Protein AF-A0AAE1K169-F1 (afdb_monomer)

InterPro domains:
  IPR034566 Type 2 DNA topoisomerase 6 subunit B-like, plants [PTHR36722] (4-332)

Radius of gyration: 21.88 Å; Cα contacts (8 Å, |Δi|>4): 639; chains: 1; bounding box: 57×47×69 Å

Sequence (341 aa):
MEFSSVNTLCFHLISSAFQRCRLSEQICRLSVILNSSSSSRHPSVQISISDTGIGSCLKEFQDLKFSWGGITENWDGMLRVNTTSISDTEVYNYQISLKENRSSRRINRLPSHQKNGAKFSGTEVLLSFVESLDILLAGVHSFLQKMLILRIPNIAIQLVAEDCDVPGSRYEKVFLANKSMQSPILALNLEHLKSGFEQYILTHGNSLNSECSSCFPSWEHLKVGSGRACCTENELVMEAVIVISDISKDDNTCLRESGDKTEVLYFKDFSPSTIPQSSMKAMKSVHWRKYGLNLVGIAQQDGCALLEWENLPKDTHIYIVLHSYHQQYPVSSEKLFDALL

Nearest PDB structures (foldseek):
  1mu5-assembly1_A  TM=5.187E-01  e=2.749E-14  Saccharolobus shibatae
  1z5a-assembly1_B  TM=5.405E-01  e=1.317E-13  Saccharolobus shibatae
  2zbk-assembly1_B  TM=5.146E-01  e=1.399E-13  Saccharolobus shibatae
  2q2e-assembly1_B  TM=5.135E-01  e=9.505E-12  Methanosarcina mazei
  4pa0-assembly1_A  TM=1.623E-01  e=2.798E-01  Homo sapiens

Foldseek 3Di:
DEAADVLVVVLVLLLVLVVQQLVQVAQKEWEWEWEWEPPDPFIKIKIKTKMQGQWDDCVVVLPYAYDPPPVPAWFQQKKWKWWDGQPDQWTWIWIAHNVDPDSVPGIDTDDIGGPVPDGTTMMMMMGMTGDDLVVSLVSVVLQVLLLCLQLRASYKYKYWYDYPVDPPRIDIDIDDGNHDDPDDDQVCRLVSNQVSVLQCVQQLNVPHPHGDCQFPVDPVQKDKDKDWDADPVQQKIKIKMKIKGQGDDPRPPPDHPQQQKEKEWEAEASGTAQDDPVVVVVVVPDPCVVVVWAWDDWDGDPSIIITDTDPDPNRMYMYMYMYMYRSDDPPCPPPPPDDDD

Organism: NCBI:txid499986

Solvent-accessible surface area (backbone atoms only — not comparable to full-atom values): 19032 Å² total; per-residue (Å²): 92,81,34,80,47,69,67,63,46,51,54,49,53,51,37,51,41,50,50,30,22,62,72,44,80,45,82,12,47,39,38,40,38,38,41,33,46,66,93,46,101,62,44,34,29,35,41,39,42,33,24,48,13,51,30,68,59,70,74,78,58,61,55,56,39,53,54,68,81,84,68,73,82,41,53,86,42,54,38,38,38,41,29,19,30,62,86,48,65,41,37,42,30,36,41,36,37,42,74,48,87,49,66,87,76,17,61,45,79,48,86,60,45,76,43,86,86,60,83,57,33,14,33,36,41,37,40,58,32,54,51,58,62,68,62,52,50,54,51,52,50,55,51,52,56,56,49,52,27,48,44,61,54,34,43,24,40,38,42,37,36,35,42,78,81,42,91,85,53,65,44,77,50,77,45,75,42,43,79,71,74,98,67,71,76,83,82,35,52,64,54,26,31,44,59,19,43,52,50,29,57,43,11,63,73,60,74,38,97,52,69,41,59,84,73,48,76,53,77,84,45,59,49,76,49,74,49,77,50,71,43,84,92,73,41,38,33,40,34,40,35,39,40,36,36,65,37,74,74,92,73,66,82,76,77,67,95,64,69,91,40,26,53,34,48,29,27,46,70,85,28,78,37,63,67,51,68,67,59,54,52,51,62,70,66,52,68,41,63,84,75,78,37,44,79,74,47,76,49,78,55,97,55,33,38,36,39,35,57,55,86,63,54,94,40,57,45,56,42,36,40,37,39,36,34,52,76,68,67,85,71,77,78,72,80,79,85,76,90,89,132

pLDDT: mean 83.79, std 14.92, range [32.09, 98.5]

Structure (mmCIF, N/CA/C/O backbone):
data_AF-A0AAE1K169-F1
#
_entry.id   AF-A0AAE1K169-F1
#
loop_
_atom_site.group_PDB
_atom_site.id
_atom_site.type_symbol
_atom_site.label_atom_id
_atom_site.label_alt_id
_atom_site.label_comp_id
_atom_site.label_asym_id
_atom_site.label_entity_id
_atom_site.label_seq_id
_atom_site.pdbx_PDB_ins_code
_atom_site.Cartn_x
_atom_site.Cartn_y
_atom_site.Cartn_z
_atom_site.occupancy
_atom_site.B_iso_or_equiv
_atom_site.auth_seq_id
_atom_site.auth_comp_id
_atom_site.auth_asym_id
_atom_site.auth_atom_id
_atom_site.pdbx_PDB_model_num
ATOM 1 N N . MET A 1 1 ? -1.938 13.777 -10.162 1.00 71.88 1 MET A N 1
ATOM 2 C CA . MET A 1 1 ? -1.746 13.793 -8.689 1.00 71.88 1 MET A CA 1
ATOM 3 C C . MET A 1 1 ? -0.548 14.682 -8.379 1.00 71.88 1 MET A C 1
ATOM 5 O O . MET A 1 1 ? 0.399 14.628 -9.151 1.00 71.88 1 MET A O 1
ATOM 9 N N . GLU A 1 2 ? -0.591 15.524 -7.344 1.00 80.00 2 GLU A N 1
ATOM 10 C CA . GLU A 1 2 ? 0.527 16.411 -6.975 1.00 80.00 2 GLU A CA 1
ATOM 11 C C . GLU A 1 2 ? 1.166 15.960 -5.655 1.00 80.00 2 GLU A C 1
ATOM 13 O O . GLU A 1 2 ? 0.447 15.687 -4.695 1.00 80.00 2 GLU A O 1
ATOM 18 N N . PHE A 1 3 ? 2.497 15.871 -5.621 1.00 83.69 3 PHE A N 1
ATOM 19 C CA . PHE A 1 3 ? 3.286 15.457 -4.456 1.00 83.69 3 PHE A CA 1
ATOM 20 C C . PHE A 1 3 ? 4.127 16.615 -3.932 1.00 83.69 3 PHE A C 1
ATOM 22 O O . PHE A 1 3 ? 4.684 17.366 -4.723 1.00 83.69 3 PHE A O 1
ATOM 29 N N . SER A 1 4 ? 4.261 16.735 -2.614 1.00 81.00 4 SER A N 1
ATOM 30 C CA . SER A 1 4 ? 5.068 17.774 -1.957 1.00 81.00 4 SER A CA 1
ATOM 31 C C . SER A 1 4 ? 6.343 17.238 -1.296 1.00 81.00 4 SER A C 1
ATOM 33 O O . SER A 1 4 ? 7.139 18.018 -0.782 1.00 81.00 4 SER A O 1
ATOM 35 N N . SER A 1 5 ? 6.557 15.918 -1.298 1.00 87.31 5 SER A N 1
ATOM 36 C CA . SER A 1 5 ? 7.770 15.284 -0.774 1.00 87.31 5 SER A CA 1
ATOM 37 C C . SER A 1 5 ? 8.133 14.036 -1.572 1.00 87.31 5 SER A C 1
ATOM 39 O O . SER A 1 5 ? 7.257 13.345 -2.097 1.00 87.31 5 SER A O 1
ATOM 41 N N . VAL A 1 6 ? 9.426 13.711 -1.644 1.00 87.69 6 VAL A N 1
ATOM 42 C CA . VAL A 1 6 ? 9.882 12.501 -2.346 1.00 87.69 6 VAL A CA 1
ATOM 43 C C . VAL A 1 6 ? 9.383 11.236 -1.644 1.00 87.69 6 VAL A C 1
ATOM 45 O O . VAL A 1 6 ? 8.955 10.307 -2.315 1.00 87.69 6 VAL A O 1
ATOM 48 N N . ASN A 1 7 ? 9.291 11.236 -0.311 1.00 89.06 7 ASN A N 1
ATOM 49 C CA . ASN A 1 7 ? 8.759 10.101 0.453 1.00 89.06 7 ASN A CA 1
ATOM 50 C C . ASN A 1 7 ? 7.304 9.771 0.075 1.00 89.06 7 ASN A C 1
ATOM 52 O O . ASN A 1 7 ? 6.971 8.607 -0.141 1.00 89.06 7 ASN A O 1
ATOM 56 N N . THR A 1 8 ? 6.442 10.784 -0.087 1.00 89.69 8 THR A N 1
ATOM 57 C CA . THR A 1 8 ? 5.051 10.550 -0.524 1.00 89.69 8 THR A CA 1
ATOM 58 C C . THR A 1 8 ? 4.971 10.045 -1.965 1.00 89.69 8 THR A C 1
ATOM 60 O O . THR A 1 8 ? 4.132 9.192 -2.262 1.00 89.69 8 THR A O 1
ATOM 63 N N . LEU A 1 9 ? 5.873 10.499 -2.843 1.00 92.19 9 LEU A N 1
ATOM 64 C CA . LEU A 1 9 ? 6.015 9.953 -4.193 1.00 92.19 9 LEU A CA 1
ATOM 65 C C . LEU A 1 9 ? 6.482 8.487 -4.161 1.00 92.19 9 LEU A C 1
ATOM 67 O O . LEU A 1 9 ? 5.892 7.659 -4.848 1.00 92.19 9 LEU A O 1
ATOM 71 N N . CYS A 1 10 ? 7.472 8.135 -3.335 1.00 94.38 10 CYS A N 1
ATOM 72 C CA . CYS A 1 10 ? 7.931 6.754 -3.160 1.00 94.38 10 CYS A CA 1
ATOM 73 C C . CYS A 1 10 ? 6.791 5.834 -2.708 1.00 94.38 10 CYS A C 1
ATOM 75 O O . CYS A 1 10 ? 6.578 4.783 -3.309 1.00 94.38 10 CYS A O 1
ATOM 77 N N . PHE A 1 11 ? 6.010 6.239 -1.703 1.00 94.38 11 PHE A N 1
ATOM 78 C CA . PHE A 1 11 ? 4.861 5.456 -1.232 1.00 94.38 11 PHE A CA 1
ATOM 79 C C . PHE A 1 11 ? 3.792 5.286 -2.315 1.00 94.38 11 PHE A C 1
ATOM 81 O O . PHE A 1 11 ? 3.229 4.199 -2.463 1.00 94.38 11 PHE A O 1
ATOM 88 N N . HIS A 1 12 ? 3.556 6.317 -3.128 1.00 94.19 12 HIS A N 1
ATOM 89 C CA . HIS A 1 12 ? 2.678 6.201 -4.288 1.00 94.19 12 HIS A CA 1
ATOM 90 C C . HIS A 1 12 ? 3.214 5.205 -5.325 1.00 94.19 12 HIS A C 1
ATOM 92 O O . HIS A 1 12 ? 2.464 4.348 -5.778 1.00 94.19 12 HIS A O 1
ATOM 98 N N . LEU A 1 13 ? 4.506 5.255 -5.655 1.00 96.31 13 LEU A N 1
ATOM 99 C CA . LEU A 1 13 ? 5.128 4.331 -6.611 1.00 96.31 13 LEU A CA 1
ATOM 100 C C . LEU A 1 13 ? 5.108 2.874 -6.113 1.00 96.31 13 LEU A C 1
ATOM 102 O O . LEU A 1 13 ? 4.808 1.969 -6.894 1.00 96.31 13 LEU A O 1
ATOM 106 N N . ILE A 1 14 ? 5.347 2.645 -4.815 1.00 97.50 14 ILE A N 1
ATOM 107 C CA . ILE A 1 14 ? 5.178 1.330 -4.168 1.00 97.50 14 ILE A CA 1
ATOM 108 C C . ILE A 1 14 ? 3.721 0.873 -4.283 1.00 97.50 14 ILE A C 1
ATOM 110 O O . ILE A 1 14 ? 3.458 -0.275 -4.639 1.00 97.50 14 ILE A O 1
ATOM 114 N N . SER A 1 15 ? 2.770 1.773 -4.028 1.00 95.69 15 SER A N 1
ATOM 115 C CA . SER A 1 15 ? 1.344 1.471 -4.158 1.00 95.69 15 SER A CA 1
ATOM 116 C C . SER A 1 15 ? 0.997 1.062 -5.579 1.00 95.69 15 SER A C 1
ATOM 118 O O . SER A 1 15 ? 0.346 0.038 -5.757 1.00 95.69 15 SER A O 1
ATOM 120 N N . SER A 1 16 ? 1.468 1.792 -6.592 1.00 95.00 16 SER A N 1
ATOM 121 C CA . SER A 1 16 ? 1.235 1.459 -7.999 1.00 95.00 16 SER A CA 1
ATOM 122 C C . SER A 1 16 ? 1.824 0.100 -8.387 1.00 95.00 16 SER A C 1
ATOM 124 O O . SER A 1 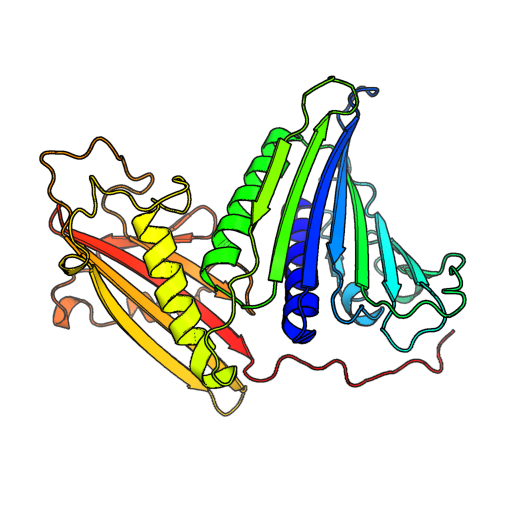16 ? 1.142 -0.700 -9.028 1.00 95.00 16 SER A O 1
ATOM 126 N N . ALA A 1 17 ? 3.042 -0.217 -7.933 1.00 96.62 17 ALA A N 1
ATOM 127 C CA . ALA A 1 17 ? 3.633 -1.547 -8.102 1.00 96.62 17 ALA A CA 1
ATOM 128 C C . ALA A 1 17 ? 2.774 -2.642 -7.451 1.00 96.62 17 ALA A C 1
ATOM 130 O O . ALA A 1 17 ? 2.516 -3.688 -8.052 1.00 96.62 17 ALA A O 1
ATOM 131 N N . PHE A 1 18 ? 2.242 -2.377 -6.257 1.00 94.69 18 PHE A N 1
ATOM 132 C CA . PHE A 1 18 ? 1.328 -3.293 -5.582 1.00 94.69 18 PHE A CA 1
ATOM 133 C C . PHE A 1 18 ? 0.013 -3.478 -6.355 1.00 94.69 18 PHE A C 1
ATOM 135 O O . PHE A 1 18 ? -0.479 -4.603 -6.454 1.00 94.69 18 PHE A O 1
ATOM 142 N N . GLN A 1 19 ? -0.539 -2.415 -6.957 1.00 92.50 19 GLN A N 1
ATOM 143 C CA . GLN A 1 19 ? -1.718 -2.524 -7.828 1.00 92.50 19 GLN A CA 1
ATOM 144 C C . GLN A 1 19 ? -1.435 -3.439 -9.022 1.00 92.50 19 GLN A C 1
ATOM 146 O O . GLN A 1 19 ? -2.216 -4.354 -9.281 1.00 92.50 19 GLN A O 1
ATOM 151 N N . ARG A 1 20 ? -0.305 -3.240 -9.716 1.00 93.69 20 ARG A N 1
ATOM 152 C CA . ARG A 1 20 ? 0.093 -4.086 -10.853 1.00 93.69 20 ARG A CA 1
ATOM 153 C C . ARG A 1 20 ? 0.243 -5.549 -10.455 1.00 93.69 20 ARG A C 1
ATOM 155 O O . ARG A 1 20 ? -0.169 -6.425 -11.213 1.00 93.69 20 ARG A O 1
ATOM 162 N N . CYS A 1 21 ? 0.781 -5.812 -9.266 1.00 93.38 21 CYS A N 1
ATOM 163 C CA . CYS A 1 21 ? 0.836 -7.159 -8.714 1.00 93.38 21 CYS A CA 1
ATOM 164 C C . CYS A 1 21 ? -0.552 -7.737 -8.438 1.00 93.38 21 CYS A C 1
ATOM 166 O O . CYS A 1 21 ? -0.830 -8.860 -8.852 1.00 93.38 21 CYS A O 1
ATOM 168 N N . ARG A 1 22 ? -1.443 -6.977 -7.790 1.00 89.69 22 ARG A N 1
ATOM 169 C CA . ARG A 1 22 ? -2.807 -7.438 -7.491 1.00 89.69 22 ARG A CA 1
ATOM 170 C C . ARG A 1 22 ? -3.572 -7.813 -8.760 1.00 89.69 22 ARG A C 1
ATOM 172 O O . ARG A 1 22 ? -4.288 -8.807 -8.765 1.00 89.69 22 ARG A O 1
ATOM 179 N N . LEU A 1 23 ? -3.412 -7.029 -9.824 1.00 88.00 23 LEU A N 1
ATOM 180 C CA . LEU A 1 23 ? -4.080 -7.254 -11.110 1.00 88.00 23 LEU A CA 1
ATOM 181 C C . LEU A 1 23 ? -3.477 -8.404 -11.929 1.00 88.00 23 LEU A C 1
ATOM 183 O O . LEU A 1 23 ? -4.066 -8.797 -12.928 1.00 88.00 23 LEU A O 1
ATOM 187 N N . SER A 1 24 ? -2.312 -8.930 -11.538 1.00 85.31 24 SER A N 1
ATOM 188 C CA . SER A 1 24 ? -1.660 -10.041 -12.243 1.00 85.31 24 SER A CA 1
ATOM 189 C C . SER A 1 24 ? -2.404 -11.367 -12.068 1.00 85.31 24 SER A C 1
ATOM 191 O O . SER A 1 24 ? -2.267 -12.259 -12.900 1.00 85.31 24 SER A O 1
ATOM 193 N N . GLU A 1 25 ? -3.153 -11.521 -10.968 1.00 76.06 25 GLU A N 1
ATOM 194 C CA . GLU A 1 25 ? -3.809 -12.763 -10.511 1.00 76.06 25 GLU A CA 1
ATOM 195 C C . GLU A 1 25 ? -2.850 -13.948 -10.238 1.00 76.06 25 GLU A C 1
ATOM 197 O O . GLU A 1 25 ? -3.190 -14.870 -9.495 1.00 76.06 25 GLU A O 1
ATOM 202 N N . GLN A 1 26 ? -1.623 -13.904 -10.760 1.00 84.69 26 GLN A N 1
ATOM 203 C CA . GLN A 1 26 ? -0.532 -14.842 -10.516 1.00 84.69 26 GLN A CA 1
ATOM 204 C C . GLN A 1 26 ? 0.334 -14.412 -9.328 1.00 84.69 26 GLN A C 1
ATOM 206 O O . GLN A 1 26 ? 0.227 -13.294 -8.822 1.00 84.69 26 GLN A O 1
ATOM 211 N N . ILE A 1 27 ? 1.232 -15.307 -8.898 1.00 89.75 27 ILE A N 1
ATOM 212 C CA . ILE A 1 27 ? 2.260 -14.966 -7.911 1.00 89.75 27 ILE A CA 1
ATOM 213 C C . ILE A 1 27 ? 3.090 -13.805 -8.458 1.00 89.75 27 ILE A C 1
ATOM 215 O O . ILE A 1 27 ? 3.761 -13.933 -9.481 1.00 89.75 27 ILE A O 1
ATOM 219 N N . CYS A 1 28 ? 3.047 -12.686 -7.750 1.00 92.81 28 CYS A N 1
ATOM 220 C CA . CYS A 1 28 ? 3.783 -11.482 -8.066 1.00 92.81 28 CYS A CA 1
ATOM 221 C C . CYS A 1 28 ? 4.780 -11.173 -6.958 1.00 92.81 28 CYS A C 1
ATOM 223 O O . CYS A 1 28 ? 4.466 -11.270 -5.769 1.00 92.81 28 CYS A O 1
ATOM 225 N N . ARG A 1 29 ? 5.983 -10.763 -7.349 1.00 95.62 29 ARG A N 1
ATOM 226 C CA . ARG A 1 29 ? 6.975 -10.215 -6.432 1.00 95.62 29 ARG A CA 1
ATOM 227 C C . ARG A 1 29 ? 7.009 -8.705 -6.591 1.00 95.62 29 ARG A C 1
ATOM 229 O O . ARG A 1 29 ? 7.213 -8.232 -7.703 1.00 95.62 29 ARG A O 1
ATOM 236 N N . LEU A 1 30 ? 6.879 -7.990 -5.481 1.00 97.56 30 LEU A N 1
ATOM 237 C CA . LEU A 1 30 ? 7.215 -6.578 -5.347 1.00 97.56 30 LEU A CA 1
ATOM 238 C C . LEU A 1 30 ? 8.530 -6.472 -4.569 1.00 97.56 30 LEU A C 1
ATOM 240 O O . LEU A 1 30 ? 8.642 -7.005 -3.467 1.00 97.56 30 LEU A O 1
ATOM 244 N N . SER A 1 31 ? 9.523 -5.795 -5.128 1.00 98.06 31 SER A N 1
ATOM 245 C CA . SER A 1 31 ? 10.837 -5.596 -4.517 1.00 98.06 31 SER A CA 1
ATOM 246 C C . SER A 1 31 ? 11.116 -4.102 -4.372 1.00 98.06 31 SER A C 1
ATOM 248 O O . SER A 1 31 ? 11.053 -3.361 -5.351 1.00 98.06 31 SER A O 1
ATOM 250 N N . VAL A 1 32 ? 11.442 -3.668 -3.155 1.00 98.25 32 VAL A N 1
ATOM 251 C CA . VAL A 1 32 ? 11.907 -2.313 -2.843 1.00 98.25 32 VAL A CA 1
ATOM 252 C C . VAL A 1 32 ? 13.348 -2.412 -2.361 1.00 98.25 32 VAL A C 1
ATOM 254 O O . VAL A 1 32 ? 13.622 -3.062 -1.353 1.00 98.25 32 VAL A O 1
ATOM 257 N N . ILE A 1 33 ? 14.266 -1.800 -3.099 1.00 97.06 33 ILE A N 1
ATOM 258 C CA . ILE A 1 33 ? 15.703 -1.841 -2.827 1.00 97.06 33 ILE A CA 1
ATOM 259 C C . ILE A 1 33 ? 16.177 -0.416 -2.563 1.00 97.06 33 ILE A C 1
ATOM 261 O O . ILE A 1 33 ? 15.962 0.458 -3.402 1.00 97.06 33 ILE A O 1
ATOM 265 N N . LEU A 1 34 ? 16.804 -0.195 -1.410 1.00 95.75 34 LEU A N 1
ATOM 266 C CA . LEU A 1 34 ? 17.371 1.081 -0.984 1.00 95.75 34 LEU A CA 1
ATOM 267 C C . LEU A 1 34 ? 18.893 0.953 -0.918 1.00 95.75 34 LEU A C 1
ATOM 269 O O . LEU A 1 34 ? 19.409 0.196 -0.105 1.00 95.75 34 LEU A O 1
ATOM 273 N N . ASN A 1 35 ? 19.609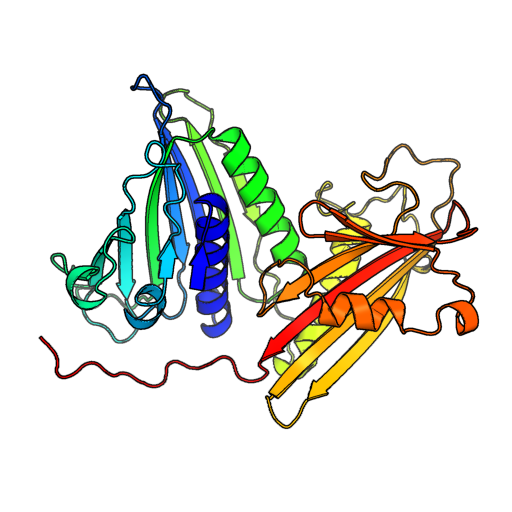 1.710 -1.737 1.00 92.75 35 ASN A N 1
ATOM 274 C CA . ASN A 1 35 ? 21.067 1.727 -1.717 1.00 92.75 35 ASN A CA 1
ATOM 275 C C . ASN A 1 35 ? 21.546 3.129 -1.361 1.00 92.75 35 ASN A C 1
ATOM 277 O O . ASN A 1 35 ? 21.126 4.095 -2.005 1.00 92.75 35 ASN A O 1
ATOM 281 N N . SER A 1 36 ? 22.433 3.254 -0.378 1.00 89.56 36 SER A N 1
ATOM 282 C CA . SER A 1 36 ? 23.144 4.510 -0.124 1.00 89.56 36 SER A CA 1
ATOM 283 C C . SER A 1 36 ? 24.587 4.441 -0.602 1.00 89.56 36 SER A C 1
ATOM 285 O O . SER A 1 36 ? 25.231 3.392 -0.555 1.00 89.56 36 SER A O 1
ATOM 287 N N . SER A 1 37 ? 25.091 5.593 -1.040 1.00 78.44 37 SER A N 1
ATOM 288 C CA . SER A 1 37 ? 26.519 5.835 -1.239 1.00 78.44 37 SER A CA 1
ATOM 289 C C . SER A 1 37 ? 26.925 7.082 -0.456 1.00 78.44 37 SER A C 1
ATOM 291 O O . SER A 1 37 ? 26.418 8.181 -0.704 1.00 78.44 37 SER A O 1
ATOM 293 N N . SER A 1 38 ? 27.853 6.902 0.470 1.00 65.94 38 SER A N 1
ATOM 294 C CA . SER A 1 38 ? 28.446 7.895 1.368 1.00 65.94 38 SER A CA 1
ATOM 295 C C . SER A 1 38 ? 29.634 8.634 0.744 1.00 65.94 38 SER A C 1
ATOM 297 O O . SER A 1 38 ? 30.187 9.549 1.352 1.00 65.94 38 SER A O 1
ATOM 299 N N . SER A 1 39 ? 30.035 8.286 -0.483 1.00 58.84 39 SER A N 1
ATOM 300 C CA . SER A 1 39 ? 31.208 8.850 -1.169 1.00 58.84 39 SER A CA 1
ATOM 301 C C . SER A 1 39 ? 31.115 10.350 -1.515 1.00 58.84 39 SER A C 1
ATOM 303 O O . SER A 1 39 ? 32.003 10.879 -2.188 1.00 58.84 39 SER A O 1
ATOM 305 N N . SER A 1 40 ? 30.060 11.058 -1.100 1.00 54.41 40 SER A N 1
ATOM 306 C CA . SER A 1 40 ? 29.858 12.483 -1.375 1.00 54.41 40 SER A CA 1
ATOM 307 C C . SER A 1 40 ? 29.480 13.267 -0.111 1.00 54.41 40 SER A C 1
ATOM 309 O O . SER A 1 40 ? 28.992 12.706 0.863 1.00 54.41 40 SER A O 1
ATOM 311 N N . ARG A 1 41 ? 29.691 14.594 -0.122 1.00 54.88 41 ARG A N 1
ATOM 312 C CA . ARG A 1 41 ? 29.371 15.498 1.007 1.00 54.88 41 ARG A CA 1
ATOM 313 C C . ARG A 1 41 ? 27.883 15.505 1.401 1.00 54.88 41 ARG A C 1
ATOM 315 O O . ARG A 1 41 ? 27.562 16.019 2.468 1.00 54.88 41 ARG A O 1
ATOM 322 N N . HIS A 1 42 ? 27.006 14.944 0.566 1.00 62.19 42 HIS A N 1
ATOM 323 C CA . HIS A 1 42 ? 25.585 14.763 0.841 1.00 62.19 42 HIS A CA 1
ATOM 324 C C . HIS A 1 42 ? 25.214 13.293 0.585 1.00 62.19 42 HIS A C 1
ATOM 326 O O . HIS A 1 42 ? 25.324 12.846 -0.559 1.00 62.19 42 HIS A O 1
ATOM 332 N N . PRO A 1 43 ? 24.811 12.517 1.606 1.00 67.12 43 PRO A N 1
ATOM 333 C CA . PRO A 1 43 ? 24.435 11.123 1.403 1.00 67.12 43 PRO A CA 1
ATOM 334 C C . PRO A 1 43 ? 23.232 11.063 0.459 1.00 67.12 43 PRO A C 1
ATOM 336 O O . PRO A 1 43 ? 22.182 11.650 0.726 1.00 67.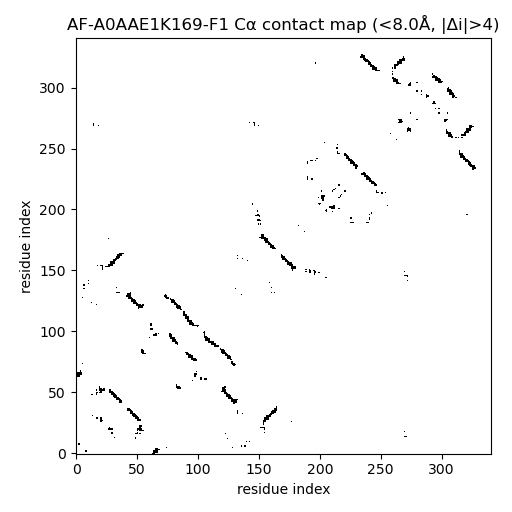12 43 PRO A O 1
ATOM 339 N N . SER A 1 44 ? 23.408 10.393 -0.679 1.00 84.69 44 SER A N 1
ATOM 340 C CA . SER A 1 44 ? 22.333 10.145 -1.635 1.00 84.69 44 SER A CA 1
ATOM 341 C C . SER A 1 44 ? 21.844 8.717 -1.483 1.00 84.69 44 SER A C 1
ATOM 343 O O . SER A 1 44 ? 22.648 7.781 -1.490 1.00 84.69 44 SER A O 1
ATOM 345 N N . VAL A 1 45 ? 20.529 8.558 -1.413 1.00 89.81 45 VAL A N 1
ATOM 346 C CA . VAL A 1 45 ? 19.863 7.262 -1.441 1.00 89.81 45 VAL A CA 1
ATOM 347 C C . VAL A 1 45 ? 19.244 7.065 -2.816 1.00 89.81 45 VAL A C 1
ATOM 349 O O . VAL A 1 45 ? 18.588 7.949 -3.373 1.00 89.81 45 VAL A O 1
ATOM 352 N N . GLN A 1 46 ? 19.467 5.889 -3.381 1.00 93.25 46 GLN A N 1
ATOM 353 C CA . GLN A 1 46 ? 18.769 5.391 -4.549 1.00 93.25 46 GLN A CA 1
ATOM 354 C C . GLN A 1 46 ? 17.724 4.377 -4.102 1.00 93.25 46 GLN A C 1
ATOM 356 O O . GLN A 1 46 ? 18.035 3.442 -3.370 1.00 93.25 46 GLN A O 1
ATOM 361 N N . ILE A 1 47 ? 16.498 4.542 -4.581 1.00 95.94 47 ILE A N 1
ATOM 362 C CA . ILE A 1 47 ? 15.419 3.578 -4.390 1.00 95.94 47 ILE A CA 1
ATOM 363 C C . ILE A 1 47 ? 15.033 2.989 -5.747 1.00 95.94 47 ILE A C 1
ATOM 365 O O . ILE A 1 47 ? 14.725 3.727 -6.687 1.00 95.94 47 ILE A O 1
ATOM 369 N N . SER A 1 48 ? 15.056 1.659 -5.839 1.00 97.75 48 SER A N 1
ATOM 370 C CA . SER A 1 48 ? 14.459 0.890 -6.933 1.00 97.75 48 SER A CA 1
ATOM 371 C C . SER A 1 48 ? 13.195 0.203 -6.427 1.00 97.75 48 SER A C 1
ATOM 373 O O . SER A 1 48 ? 13.224 -0.516 -5.427 1.00 97.75 48 SER A O 1
ATOM 375 N N . ILE A 1 49 ? 12.077 0.435 -7.110 1.00 98.50 49 ILE A N 1
ATOM 376 C CA . ILE A 1 49 ? 10.790 -0.215 -6.857 1.00 98.50 49 ILE A CA 1
ATOM 377 C C . ILE A 1 49 ? 10.473 -1.043 -8.091 1.00 98.50 49 ILE A C 1
ATOM 379 O O . ILE A 1 49 ? 10.201 -0.483 -9.152 1.00 98.50 49 ILE A O 1
ATOM 383 N N . SER A 1 50 ? 10.493 -2.363 -7.957 1.00 98.19 50 SER A N 1
ATOM 384 C CA . SER A 1 50 ? 10.215 -3.279 -9.058 1.00 98.19 50 SER A CA 1
ATOM 385 C C . SER A 1 50 ? 9.096 -4.255 -8.735 1.00 98.19 50 SER A C 1
ATOM 387 O O . SER A 1 50 ? 8.900 -4.650 -7.587 1.00 98.19 50 SER A O 1
ATOM 389 N N . ASP A 1 51 ? 8.359 -4.658 -9.761 1.00 97.94 51 ASP A N 1
ATOM 390 C CA . ASP A 1 51 ? 7.344 -5.694 -9.676 1.00 97.94 51 ASP A CA 1
ATOM 391 C C . ASP A 1 51 ? 7.390 -6.643 -10.872 1.00 97.94 51 ASP A C 1
ATOM 393 O O . ASP A 1 51 ? 7.807 -6.267 -11.968 1.00 97.94 51 ASP A O 1
ATOM 397 N N . THR A 1 52 ? 6.917 -7.870 -10.663 1.00 96.81 52 THR A N 1
ATOM 398 C CA . THR A 1 52 ? 6.675 -8.863 -11.724 1.00 96.81 52 THR A CA 1
ATOM 399 C C . THR A 1 52 ? 5.199 -8.902 -12.139 1.00 96.81 52 THR A C 1
ATOM 401 O O . THR A 1 52 ? 4.673 -9.965 -12.473 1.00 96.81 52 THR A O 1
ATOM 404 N N . GLY A 1 53 ? 4.491 -7.776 -12.009 1.00 95.06 53 GLY A N 1
ATOM 405 C CA . GLY A 1 53 ? 3.068 -7.665 -12.303 1.00 95.06 53 GLY A CA 1
ATOM 406 C C . GLY A 1 53 ? 2.798 -7.562 -13.801 1.00 95.06 53 GLY A C 1
ATOM 407 O O . GLY A 1 53 ? 3.612 -7.948 -14.640 1.00 95.06 53 GLY A O 1
ATOM 408 N N . ILE A 1 54 ? 1.647 -6.996 -14.155 1.00 93.94 54 ILE A N 1
ATOM 409 C CA . ILE A 1 54 ? 1.169 -6.910 -15.548 1.00 93.94 54 ILE A CA 1
ATOM 410 C C . ILE A 1 54 ? 1.988 -5.977 -16.466 1.00 93.94 54 ILE A C 1
ATOM 412 O O . ILE A 1 54 ? 1.754 -5.949 -17.675 1.00 93.94 54 ILE A O 1
ATOM 416 N N . GLY A 1 55 ? 2.956 -5.235 -15.922 1.00 92.69 55 GLY A N 1
ATOM 417 C CA . GLY A 1 55 ? 3.612 -4.123 -16.614 1.00 92.69 55 GLY A CA 1
ATOM 418 C C . GLY A 1 55 ? 2.819 -2.817 -16.492 1.00 92.69 55 GLY A C 1
ATOM 419 O O . GLY A 1 55 ? 1.749 -2.770 -15.890 1.00 92.69 55 GLY A O 1
ATOM 420 N N . SER A 1 56 ? 3.365 -1.733 -17.027 1.00 91.69 56 SER A N 1
ATOM 421 C CA . SER A 1 56 ? 2.789 -0.390 -16.953 1.00 91.69 56 SER A CA 1
ATOM 422 C C . SER A 1 56 ? 2.710 0.243 -18.342 1.00 91.69 56 SER A C 1
ATOM 424 O O . SER A 1 56 ? 3.314 -0.225 -19.306 1.00 91.69 56 SER A O 1
ATOM 426 N N . CYS A 1 57 ? 1.956 1.334 -18.443 1.00 86.06 57 CYS A N 1
ATOM 427 C CA . CYS A 1 57 ? 1.913 2.189 -19.619 1.00 86.06 57 CYS A CA 1
ATOM 428 C C . CYS A 1 57 ? 2.304 3.619 -19.236 1.00 86.06 57 CYS A C 1
ATOM 430 O O . CYS A 1 57 ? 2.197 4.027 -18.081 1.00 86.06 57 CYS A O 1
ATOM 432 N N . LEU A 1 58 ?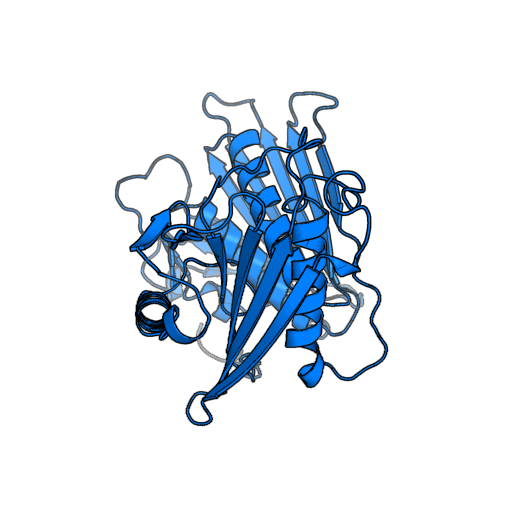 2.703 4.423 -20.224 1.00 83.44 58 LEU A N 1
ATOM 433 C CA . LEU A 1 58 ? 3.126 5.804 -19.978 1.00 83.44 58 LEU A CA 1
ATOM 434 C C . LEU A 1 58 ? 2.057 6.660 -19.288 1.00 83.44 58 LEU A C 1
ATOM 436 O O . LEU A 1 58 ? 2.418 7.546 -18.515 1.00 83.44 58 LEU A O 1
ATOM 440 N N . LYS A 1 59 ? 0.766 6.385 -19.528 1.00 85.81 59 LYS A N 1
ATOM 441 C CA . LYS A 1 59 ? -0.351 7.108 -18.899 1.00 85.81 59 LYS A CA 1
ATOM 442 C C . LYS A 1 59 ? -0.266 7.083 -17.367 1.00 85.81 59 LYS A C 1
ATOM 444 O O . LYS A 1 59 ? -0.621 8.074 -16.742 1.00 85.81 59 LYS A O 1
ATOM 449 N N . GLU A 1 60 ? 0.278 6.017 -16.769 1.00 87.25 60 GLU A N 1
ATOM 450 C CA . GLU A 1 60 ? 0.455 5.916 -15.311 1.00 87.25 60 GLU A CA 1
ATOM 451 C C . GLU A 1 60 ? 1.342 7.044 -14.753 1.00 87.25 60 GLU A C 1
ATOM 453 O O . GLU A 1 60 ? 1.097 7.566 -13.668 1.00 87.25 60 GLU A O 1
ATOM 458 N N . PHE A 1 61 ? 2.349 7.466 -15.520 1.00 87.75 61 PHE A N 1
ATOM 459 C CA . PHE A 1 61 ? 3.346 8.441 -15.077 1.00 87.75 61 PHE A CA 1
ATOM 460 C C . PHE A 1 61 ? 3.097 9.858 -15.607 1.00 87.75 61 PHE A C 1
ATOM 462 O O . PHE A 1 61 ? 3.654 10.824 -15.080 1.00 87.75 61 PHE A O 1
ATOM 469 N N . GLN A 1 62 ? 2.278 10.005 -16.651 1.00 82.38 62 GLN A N 1
ATOM 470 C CA . GLN A 1 62 ? 2.032 11.287 -17.321 1.00 82.38 62 GLN A CA 1
ATOM 471 C C . GLN A 1 62 ? 1.449 12.343 -16.371 1.00 82.38 62 GLN A C 1
ATOM 473 O O . GLN A 1 62 ? 1.875 13.503 -16.414 1.00 82.38 62 GLN A O 1
ATOM 478 N N . ASP A 1 63 ? 0.557 11.930 -15.469 1.00 82.12 63 ASP A N 1
ATOM 479 C CA . ASP A 1 63 ? -0.178 12.818 -14.560 1.00 82.12 63 ASP A CA 1
ATOM 480 C C . ASP A 1 63 ? 0.502 13.047 -13.202 1.00 82.12 63 ASP A C 1
ATOM 482 O O . ASP A 1 63 ? -0.053 13.736 -12.330 1.00 82.12 63 ASP A O 1
ATOM 486 N N . LEU A 1 64 ? 1.703 12.494 -13.001 1.00 86.75 64 LEU A N 1
ATOM 487 C CA . LEU A 1 64 ? 2.507 12.753 -11.809 1.00 86.75 64 LEU A CA 1
ATOM 488 C C . LEU A 1 64 ? 3.001 14.201 -11.842 1.00 86.75 64 LEU A C 1
ATOM 490 O O . LEU A 1 64 ? 3.651 14.635 -12.790 1.00 86.75 64 LEU A O 1
ATOM 494 N N . LYS A 1 65 ? 2.682 14.981 -10.816 1.00 85.06 65 LYS A N 1
ATOM 495 C CA . LYS A 1 65 ? 3.164 16.355 -10.647 1.00 85.06 65 LYS A CA 1
ATOM 496 C C . LYS A 1 65 ? 3.901 16.445 -9.324 1.00 85.06 65 LYS A C 1
ATOM 498 O O . LYS A 1 65 ? 3.481 15.836 -8.346 1.00 85.06 65 LYS A O 1
ATOM 503 N N . PHE A 1 66 ? 4.978 17.211 -9.291 1.00 83.44 66 PHE A N 1
ATOM 504 C CA . PHE A 1 66 ? 5.723 17.458 -8.067 1.00 83.44 66 PHE A CA 1
ATOM 505 C C . PHE A 1 66 ? 5.706 18.953 -7.772 1.00 83.44 66 PHE A C 1
ATOM 507 O O . PHE A 1 66 ? 5.999 19.765 -8.650 1.00 83.44 66 PHE A O 1
ATOM 514 N N . SER A 1 67 ? 5.319 19.308 -6.554 1.00 81.75 67 SER A N 1
ATOM 515 C CA . SER A 1 67 ? 5.278 20.675 -6.065 1.00 81.75 67 SER A CA 1
ATOM 516 C C . SER A 1 67 ? 6.670 21.057 -5.585 1.00 81.75 67 SER A C 1
ATOM 518 O O . SER A 1 67 ? 7.143 20.587 -4.553 1.00 81.75 67 SER A O 1
ATOM 520 N N . TRP A 1 68 ? 7.346 21.911 -6.346 1.00 73.19 68 TRP A N 1
ATOM 521 C CA . TRP A 1 68 ? 8.734 22.321 -6.099 1.00 73.19 68 TRP A CA 1
ATOM 522 C C . TRP A 1 68 ? 8.868 23.424 -5.039 1.00 73.19 68 TRP A C 1
ATOM 524 O O . TRP A 1 68 ? 9.793 24.227 -5.111 1.00 73.19 68 TRP A O 1
ATOM 534 N N . GLY A 1 69 ? 7.937 23.513 -4.083 1.00 56.09 69 GLY A N 1
ATOM 535 C CA . GLY A 1 69 ? 7.855 24.596 -3.098 1.00 56.09 69 GLY A CA 1
ATOM 536 C C . GLY A 1 69 ? 9.123 24.743 -2.248 1.00 56.09 69 GLY A C 1
ATOM 537 O O . GLY A 1 69 ? 9.215 24.161 -1.177 1.00 56.09 69 GLY A O 1
ATOM 538 N N . GLY A 1 70 ? 10.105 25.511 -2.728 1.00 53.78 70 GLY A N 1
ATOM 539 C CA . GLY A 1 70 ? 11.331 25.912 -2.025 1.00 53.78 70 GLY A CA 1
ATOM 540 C C . GLY A 1 70 ? 12.391 24.826 -1.776 1.00 53.78 70 GLY A C 1
ATOM 541 O O . GLY A 1 70 ? 13.529 25.171 -1.483 1.00 53.78 70 GLY A O 1
ATOM 542 N N . ILE A 1 71 ? 12.065 23.536 -1.909 1.00 52.72 71 ILE A N 1
ATOM 543 C CA . ILE A 1 71 ? 12.977 22.406 -1.646 1.00 52.72 71 ILE A CA 1
ATOM 544 C C . ILE A 1 71 ? 13.679 22.010 -2.953 1.00 52.72 71 ILE A C 1
ATOM 546 O O . ILE A 1 71 ? 13.362 21.001 -3.579 1.00 52.72 71 ILE A O 1
ATOM 550 N N . THR A 1 72 ? 14.599 22.846 -3.428 1.00 53.12 72 THR A N 1
ATOM 551 C CA . THR A 1 72 ? 15.299 22.620 -4.707 1.00 53.12 72 THR A CA 1
ATOM 552 C C . THR A 1 72 ? 16.549 21.743 -4.604 1.00 53.12 72 THR A C 1
ATOM 554 O O . THR A 1 72 ? 17.128 21.426 -5.639 1.00 53.12 72 THR A O 1
ATOM 557 N N . GLU A 1 73 ? 16.974 21.335 -3.405 1.00 60.28 73 GLU A N 1
ATOM 558 C CA . GLU A 1 73 ? 18.326 20.776 -3.212 1.00 60.28 73 GLU A CA 1
ATOM 559 C C . GLU A 1 73 ? 18.394 19.248 -3.086 1.00 60.28 73 GLU A C 1
ATOM 561 O O . GLU A 1 73 ? 19.445 18.670 -3.352 1.00 60.28 73 GLU A O 1
ATOM 566 N N . ASN A 1 74 ? 17.288 18.566 -2.764 1.00 75.50 74 ASN A N 1
ATOM 567 C CA . ASN A 1 74 ? 17.370 17.154 -2.372 1.00 75.50 74 ASN A CA 1
ATOM 568 C C . ASN A 1 74 ? 17.055 16.160 -3.499 1.00 75.50 74 ASN A C 1
ATOM 570 O O . ASN A 1 74 ? 17.353 14.984 -3.351 1.00 75.50 74 ASN A O 1
ATOM 574 N N . TRP A 1 75 ? 16.476 16.575 -4.629 1.00 85.94 75 TRP A N 1
ATOM 575 C CA . TRP A 1 75 ? 16.158 15.665 -5.739 1.00 85.94 75 TRP A CA 1
ATOM 576 C C . TRP A 1 75 ? 16.260 16.360 -7.100 1.00 85.94 75 TRP A C 1
ATOM 578 O O . TRP A 1 75 ? 15.893 17.525 -7.262 1.00 85.94 75 TRP A O 1
ATOM 588 N N . ASP A 1 76 ? 16.735 15.641 -8.116 1.00 85.00 76 ASP A N 1
ATOM 589 C CA . ASP A 1 76 ? 16.884 16.156 -9.478 1.00 85.00 76 ASP A CA 1
ATOM 590 C C . ASP A 1 76 ? 15.562 16.205 -10.267 1.00 85.00 76 ASP A C 1
ATOM 592 O O . ASP A 1 76 ? 15.503 16.867 -11.307 1.00 85.00 76 ASP A O 1
ATOM 596 N N . GLY A 1 77 ? 14.493 15.602 -9.741 1.00 88.19 77 GLY A N 1
ATOM 597 C CA . GLY A 1 77 ? 13.174 15.545 -10.370 1.00 88.19 77 GLY A CA 1
ATOM 598 C C . GLY A 1 77 ? 13.025 14.428 -11.398 1.00 88.19 77 GLY A C 1
ATOM 599 O O . GLY A 1 77 ? 12.033 14.423 -12.132 1.00 88.19 77 GLY A O 1
ATOM 600 N N . MET A 1 78 ? 13.996 13.520 -11.487 1.00 91.38 78 MET A N 1
ATOM 601 C CA . MET A 1 78 ? 14.044 12.489 -12.512 1.00 91.38 78 MET A CA 1
ATOM 602 C C . MET A 1 78 ? 13.573 11.135 -11.986 1.00 91.38 78 MET A C 1
ATOM 604 O O . MET A 1 78 ? 14.034 10.650 -10.954 1.00 91.38 78 MET A O 1
ATOM 608 N N . LEU A 1 79 ? 12.691 10.497 -12.754 1.00 94.25 79 LEU A N 1
ATOM 609 C CA . LEU A 1 79 ? 12.346 9.085 -12.619 1.00 94.25 79 LEU A CA 1
ATOM 610 C C . LEU A 1 79 ? 12.895 8.327 -13.826 1.00 94.25 79 LEU A C 1
ATOM 612 O O . LEU A 1 79 ? 12.755 8.784 -14.965 1.00 94.25 79 LEU A O 1
ATOM 616 N N . ARG A 1 80 ? 13.483 7.156 -13.599 1.00 95.62 80 ARG A N 1
ATOM 617 C CA . ARG A 1 80 ? 13.759 6.186 -14.665 1.00 95.62 80 ARG A CA 1
ATOM 618 C C . ARG A 1 80 ? 12.776 5.040 -14.539 1.00 95.62 80 ARG A C 1
ATOM 620 O O . ARG A 1 80 ? 12.550 4.554 -13.436 1.00 95.62 80 ARG A O 1
ATOM 627 N N . VAL A 1 81 ? 12.183 4.638 -15.653 1.00 96.88 81 VAL A N 1
ATOM 628 C CA . VAL A 1 81 ? 11.151 3.605 -15.690 1.00 96.88 81 VAL A CA 1
ATOM 629 C C . VAL A 1 81 ? 11.513 2.580 -16.748 1.00 96.88 81 VAL A C 1
ATOM 631 O O . VAL A 1 81 ? 11.587 2.915 -17.929 1.00 96.88 81 VAL A O 1
ATOM 634 N N . ASN A 1 82 ? 11.670 1.332 -16.326 1.00 96.75 82 ASN A N 1
ATOM 635 C CA . ASN A 1 82 ? 11.713 0.181 -17.214 1.00 96.75 82 ASN A CA 1
ATOM 636 C C . ASN A 1 82 ? 10.375 -0.543 -17.109 1.00 96.75 82 ASN A C 1
ATOM 638 O O . ASN A 1 82 ? 9.923 -0.833 -16.005 1.00 96.75 82 ASN A O 1
ATOM 642 N N . THR A 1 83 ? 9.713 -0.843 -18.220 1.00 97.12 83 THR A N 1
ATOM 643 C CA . THR A 1 83 ? 8.437 -1.563 -18.159 1.00 97.12 83 THR A CA 1
ATOM 644 C C . THR A 1 83 ? 8.210 -2.450 -19.364 1.00 97.12 83 THR A C 1
ATOM 646 O O . THR A 1 83 ? 8.702 -2.184 -20.465 1.00 97.12 83 THR A O 1
ATOM 649 N N . THR A 1 84 ? 7.479 -3.536 -19.143 1.00 96.00 84 THR A N 1
ATOM 650 C CA . THR A 1 84 ? 7.077 -4.443 -20.204 1.00 96.00 84 THR A CA 1
ATOM 651 C C . THR A 1 84 ? 5.857 -5.270 -19.811 1.00 96.00 84 THR A C 1
ATOM 653 O O . THR A 1 84 ? 5.755 -5.757 -18.681 1.00 96.00 84 THR A O 1
ATOM 656 N N . SER A 1 85 ? 4.934 -5.458 -20.748 1.00 94.00 85 SER A N 1
ATOM 657 C CA . SER A 1 85 ? 3.816 -6.392 -20.621 1.00 94.00 85 SER A CA 1
ATOM 658 C C . SER A 1 85 ? 4.202 -7.779 -21.131 1.00 94.00 85 SER A C 1
ATOM 660 O O . SER A 1 85 ? 5.184 -7.943 -21.856 1.00 94.00 85 SER A O 1
ATOM 662 N N . ILE A 1 86 ? 3.406 -8.800 -20.806 1.00 90.56 86 ILE A N 1
ATOM 663 C CA . ILE A 1 86 ? 3.686 -10.182 -21.226 1.00 90.56 86 ILE A CA 1
ATOM 664 C C . ILE A 1 86 ? 3.670 -10.350 -22.755 1.00 90.56 86 ILE A C 1
ATOM 666 O O . ILE A 1 86 ? 4.324 -11.247 -23.283 1.00 90.56 86 ILE A O 1
ATOM 670 N N . SER A 1 87 ? 2.936 -9.480 -23.460 1.00 91.19 87 SER A N 1
ATOM 671 C CA . SER A 1 87 ? 2.810 -9.490 -24.920 1.00 91.19 87 SER A CA 1
ATOM 672 C C . SER A 1 87 ? 3.894 -8.698 -25.647 1.00 91.19 87 SER A C 1
ATOM 674 O O . SER A 1 87 ? 4.046 -8.871 -26.854 1.00 91.19 87 S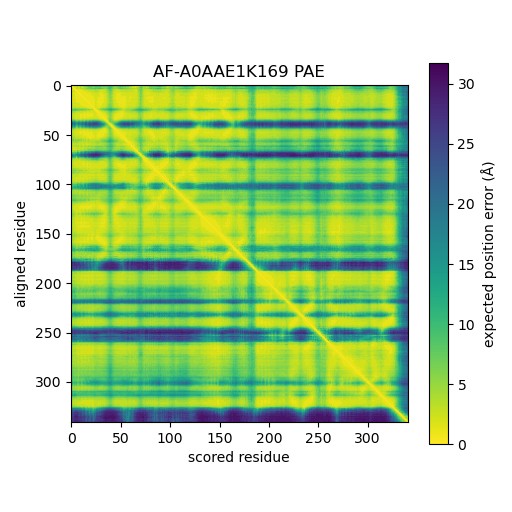ER A O 1
ATOM 676 N N . ASP A 1 88 ? 4.625 -7.829 -24.949 1.00 93.06 88 ASP A N 1
ATOM 677 C CA . ASP A 1 88 ? 5.621 -6.980 -25.599 1.00 93.06 88 ASP A CA 1
ATOM 678 C C . ASP A 1 88 ? 6.865 -7.786 -25.965 1.00 93.06 88 ASP A C 1
ATOM 680 O O . ASP A 1 88 ? 7.310 -8.656 -25.209 1.00 93.06 88 ASP A O 1
ATOM 684 N N . THR A 1 89 ? 7.463 -7.453 -27.106 1.00 94.44 89 THR A N 1
ATOM 685 C CA . THR A 1 89 ? 8.721 -8.045 -27.584 1.00 94.44 89 THR A CA 1
ATOM 686 C C . THR A 1 89 ? 9.957 -7.369 -26.991 1.00 94.44 89 THR A C 1
ATOM 688 O O . THR A 1 89 ? 11.062 -7.899 -27.093 1.00 94.44 89 THR A O 1
ATOM 691 N N . GLU A 1 90 ? 9.782 -6.210 -26.358 1.00 95.62 90 GLU A N 1
ATOM 692 C CA . GLU A 1 90 ? 10.849 -5.381 -25.803 1.00 95.62 90 GLU A CA 1
ATOM 693 C C . GLU A 1 90 ? 10.543 -4.961 -24.361 1.00 95.62 90 GLU A C 1
ATOM 695 O O . GLU A 1 90 ? 9.395 -4.943 -23.915 1.00 95.62 90 GLU A O 1
ATOM 700 N N . VAL A 1 91 ? 11.593 -4.596 -23.636 1.00 96.31 91 VAL A N 1
ATOM 701 C CA . VAL A 1 91 ? 11.533 -3.827 -22.398 1.00 96.31 91 VAL A CA 1
ATOM 702 C C . VAL A 1 91 ? 11.729 -2.364 -22.756 1.00 96.31 91 VAL A C 1
ATOM 704 O O . VAL A 1 91 ? 12.786 -1.974 -23.265 1.00 96.31 91 VAL A O 1
ATOM 707 N N . TYR A 1 92 ? 10.704 -1.560 -22.502 1.00 95.69 92 TYR A N 1
ATOM 708 C CA . TYR A 1 92 ? 10.743 -0.130 -22.759 1.00 95.69 92 TYR A CA 1
ATOM 709 C C . TYR A 1 92 ? 11.456 0.590 -21.622 1.00 95.69 92 TYR A C 1
ATOM 711 O O . TYR A 1 92 ? 11.232 0.274 -20.4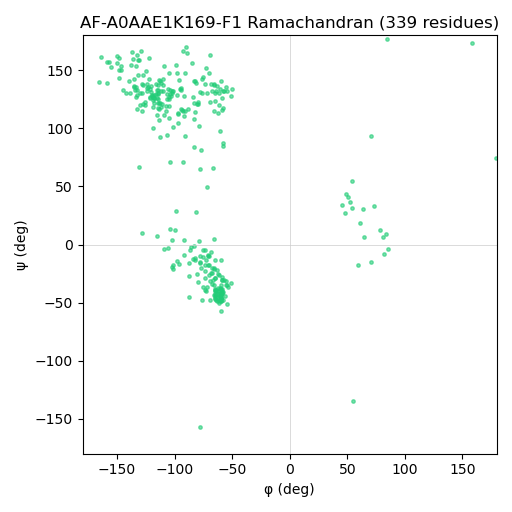56 1.00 95.69 92 TYR A O 1
ATOM 719 N N . ASN A 1 93 ? 12.285 1.571 -21.975 1.00 95.69 93 ASN A N 1
ATOM 720 C CA . ASN A 1 93 ? 13.049 2.384 -21.039 1.00 95.69 93 ASN A CA 1
ATOM 721 C C . ASN A 1 93 ? 12.673 3.859 -21.224 1.00 95.69 93 ASN A C 1
ATOM 723 O O . ASN A 1 93 ? 12.712 4.388 -22.341 1.00 95.69 93 ASN A O 1
ATOM 727 N N . TYR A 1 94 ? 12.294 4.517 -20.134 1.00 94.06 94 TYR A N 1
ATOM 728 C CA . TYR A 1 94 ? 11.864 5.905 -20.118 1.00 94.06 94 TYR A CA 1
ATOM 729 C C . TYR A 1 94 ? 12.567 6.695 -19.025 1.00 94.06 94 TYR A C 1
ATOM 731 O O . TYR A 1 94 ? 12.801 6.215 -17.918 1.00 94.06 94 TYR A O 1
ATOM 739 N N . GLN A 1 95 ? 12.817 7.960 -19.325 1.00 93.75 95 GLN A N 1
ATOM 740 C CA . GLN A 1 95 ? 13.279 8.956 -18.378 1.00 93.75 95 GLN A CA 1
ATOM 741 C C . GLN A 1 95 ? 12.221 10.061 -18.280 1.00 93.75 95 GLN A C 1
ATOM 743 O O . GLN A 1 95 ? 11.865 10.676 -19.284 1.00 93.75 95 GLN A O 1
ATOM 748 N N . ILE A 1 96 ? 11.700 10.294 -17.076 1.00 92.06 96 ILE A N 1
ATOM 749 C CA . ILE A 1 96 ? 10.547 11.164 -16.817 1.00 92.06 96 ILE A CA 1
ATOM 750 C C . ILE A 1 96 ? 10.969 12.313 -15.898 1.00 92.06 96 ILE A C 1
ATOM 752 O O . ILE A 1 96 ? 11.384 12.079 -14.767 1.00 92.06 96 ILE A O 1
ATOM 756 N N . SER A 1 97 ? 10.859 13.553 -16.379 1.00 90.88 97 SER A N 1
ATOM 757 C CA . SER A 1 97 ? 11.214 14.774 -15.641 1.00 90.88 97 SER A CA 1
ATOM 758 C C . SER A 1 97 ? 9.993 15.428 -14.990 1.00 90.88 97 SER A C 1
ATOM 760 O O . SER A 1 97 ? 9.206 16.113 -15.648 1.00 90.88 97 SER A O 1
ATOM 762 N N . LEU A 1 98 ? 9.841 15.290 -13.672 1.00 87.62 98 LEU A N 1
ATOM 763 C CA . LEU A 1 98 ? 8.751 15.935 -12.926 1.00 87.62 98 LEU A CA 1
ATOM 764 C C . LEU A 1 98 ? 8.961 17.445 -12.703 1.00 87.62 98 LEU A C 1
ATOM 766 O O . LEU A 1 98 ? 8.063 18.108 -12.187 1.00 87.62 98 LEU A O 1
ATOM 770 N N . LYS A 1 99 ? 10.112 18.003 -13.107 1.00 81.88 99 LYS A N 1
ATOM 771 C CA . LYS A 1 99 ? 10.340 19.460 -13.190 1.00 81.88 99 LYS A CA 1
ATOM 772 C C . LYS A 1 99 ? 9.609 20.094 -14.368 1.00 81.88 99 LYS A C 1
ATOM 774 O O . LYS A 1 99 ? 9.256 21.269 -14.322 1.00 81.88 99 LYS A O 1
ATOM 779 N N . GLU A 1 100 ? 9.394 19.328 -15.433 1.00 77.50 100 GLU A N 1
ATOM 780 C CA . GLU A 1 100 ? 8.789 19.850 -16.648 1.00 77.50 100 GLU A CA 1
ATOM 781 C C . GLU A 1 100 ? 7.271 19.943 -16.510 1.00 77.50 100 GLU A C 1
ATOM 783 O O . GLU A 1 100 ? 6.575 18.945 -16.301 1.00 77.50 100 GLU A O 1
ATOM 788 N N . ASN A 1 101 ? 6.739 21.157 -16.669 1.00 69.50 101 ASN A N 1
ATOM 789 C CA . ASN A 1 101 ? 5.300 21.421 -16.584 1.00 69.50 101 ASN A CA 1
ATOM 790 C C . ASN A 1 101 ? 4.536 20.986 -17.844 1.00 69.50 101 ASN A C 1
ATOM 792 O O . ASN A 1 101 ? 3.323 20.786 -17.790 1.00 69.50 101 ASN A O 1
ATOM 796 N N . ARG A 1 102 ? 5.224 20.830 -18.985 1.00 67.50 102 ARG A N 1
ATOM 797 C CA . ARG A 1 102 ? 4.619 20.362 -20.241 1.00 67.50 102 ARG A CA 1
ATOM 798 C C . ARG A 1 102 ? 4.765 18.847 -20.363 1.00 67.50 102 ARG A C 1
ATOM 800 O O . ARG A 1 102 ? 5.873 18.349 -20.539 1.00 67.50 102 ARG A O 1
ATOM 807 N N . SER A 1 103 ? 3.641 18.129 -20.345 1.00 66.19 103 SER A N 1
ATOM 808 C CA . SER A 1 103 ? 3.588 16.660 -20.432 1.00 66.19 103 SER A CA 1
ATOM 809 C C . SER A 1 103 ? 4.327 16.090 -21.651 1.00 66.19 103 SER A C 1
ATOM 811 O O . SER A 1 103 ? 5.010 15.079 -21.529 1.00 66.19 103 SER A O 1
ATOM 813 N N . SER A 1 104 ? 4.284 16.770 -22.801 1.00 66.50 104 SER A N 1
ATOM 814 C CA . SER A 1 104 ? 4.966 16.337 -24.032 1.00 66.50 104 SER A CA 1
ATOM 815 C C . SER A 1 104 ? 6.494 16.443 -23.999 1.00 66.50 104 SER A C 1
ATOM 817 O O . SER A 1 104 ? 7.158 15.820 -24.817 1.00 66.50 104 SER A O 1
ATOM 819 N N . ARG A 1 105 ? 7.069 17.216 -23.067 1.00 70.00 105 ARG A N 1
ATOM 820 C CA . ARG A 1 105 ? 8.531 17.357 -22.884 1.00 70.00 105 ARG A CA 1
ATOM 821 C C . ARG A 1 105 ? 9.051 16.616 -21.655 1.00 70.00 105 ARG A C 1
ATOM 823 O O . ARG A 1 105 ? 10.247 16.612 -21.389 1.00 70.00 105 ARG A O 1
ATOM 830 N N . ARG A 1 106 ? 8.140 16.014 -20.892 1.00 82.69 106 ARG A N 1
ATOM 831 C CA . ARG A 1 106 ? 8.431 15.348 -19.626 1.00 82.69 106 ARG A CA 1
ATOM 832 C C . ARG A 1 106 ? 9.014 13.955 -19.825 1.00 82.69 106 ARG A C 1
ATOM 834 O O . ARG A 1 106 ? 9.794 13.526 -18.985 1.00 82.69 106 ARG A O 1
ATOM 841 N N . ILE A 1 107 ? 8.623 13.247 -20.882 1.00 87.75 107 ILE A N 1
ATOM 842 C CA . ILE A 1 107 ? 8.959 11.834 -21.079 1.00 87.75 107 ILE A CA 1
ATOM 843 C C . ILE A 1 107 ? 9.923 11.699 -22.252 1.00 87.75 107 ILE A C 1
ATOM 845 O O . ILE A 1 107 ? 9.567 11.985 -23.391 1.00 87.75 107 ILE A O 1
ATOM 849 N N . ASN A 1 108 ? 11.113 11.186 -21.966 1.00 90.06 108 ASN A N 1
ATOM 850 C CA . ASN A 1 108 ? 12.111 10.825 -22.960 1.00 90.06 108 ASN A CA 1
ATOM 851 C C . ASN A 1 108 ? 12.187 9.301 -23.052 1.00 90.06 108 ASN A C 1
ATOM 853 O O . ASN A 1 108 ? 12.498 8.631 -22.067 1.00 90.06 108 ASN A O 1
ATOM 857 N N . ARG A 1 109 ? 11.906 8.743 -24.233 1.00 91.88 109 ARG A N 1
ATOM 858 C CA . ARG A 1 109 ? 12.103 7.313 -24.497 1.00 91.88 109 ARG A CA 1
ATOM 859 C C . ARG A 1 109 ? 13.581 7.049 -24.777 1.00 91.88 109 ARG A C 1
ATOM 861 O O . ARG A 1 109 ? 14.155 7.638 -25.690 1.00 91.88 109 ARG A O 1
ATOM 868 N N . LEU A 1 110 ? 14.175 6.162 -23.992 1.00 93.50 110 LEU A N 1
ATOM 869 C CA . LEU A 1 110 ? 15.541 5.679 -24.154 1.00 93.50 110 LEU A CA 1
ATOM 870 C C . LEU A 1 110 ? 15.552 4.396 -25.013 1.00 93.50 110 LEU A C 1
ATOM 872 O O . LEU A 1 110 ? 14.489 3.807 -25.256 1.00 93.50 110 LEU A O 1
ATOM 876 N N . PRO A 1 111 ? 16.727 3.950 -25.502 1.00 95.31 111 PRO A N 1
ATOM 877 C CA . PRO A 1 111 ? 16.839 2.692 -26.233 1.00 95.31 111 PRO A CA 1
ATOM 878 C C . PRO A 1 111 ? 16.203 1.532 -25.459 1.00 95.31 111 PRO A C 1
ATOM 880 O O . PRO A 1 111 ? 16.474 1.335 -24.276 1.00 95.31 111 PRO A O 1
ATOM 883 N N . SER A 1 112 ? 15.314 0.800 -26.130 1.00 94.31 112 SER A N 1
ATOM 884 C CA . SER A 1 112 ? 14.603 -0.351 -25.562 1.00 94.31 112 SER A CA 1
ATOM 885 C C . SER A 1 112 ? 15.459 -1.619 -25.683 1.00 94.31 112 SER A C 1
ATOM 887 O O . SER A 1 112 ? 16.334 -1.703 -26.547 1.00 94.31 112 SER A O 1
ATOM 889 N N . HIS A 1 113 ? 15.219 -2.607 -24.821 1.00 94.06 113 HIS A N 1
ATOM 890 C CA . HIS A 1 113 ? 15.947 -3.880 -24.836 1.00 94.06 113 HIS A CA 1
ATOM 891 C C . HIS A 1 113 ? 15.063 -5.005 -25.372 1.00 94.06 113 HIS A C 1
ATOM 893 O O . HIS A 1 113 ? 13.953 -5.207 -24.893 1.00 94.06 113 HIS A O 1
ATOM 899 N N . GLN A 1 114 ? 15.552 -5.776 -26.339 1.00 95.56 114 GLN A N 1
ATOM 900 C CA . GLN A 1 114 ? 14.821 -6.922 -26.885 1.00 95.56 114 GLN A CA 1
ATOM 901 C C . GLN A 1 114 ? 14.699 -8.049 -25.853 1.00 95.56 114 GLN A C 1
ATOM 903 O O . GLN A 1 114 ? 15.671 -8.386 -25.174 1.00 95.56 114 GLN A O 1
ATOM 908 N N . LYS A 1 115 ? 13.520 -8.680 -25.764 1.00 95.00 115 LYS A N 1
ATOM 909 C CA . LYS A 1 115 ? 13.309 -9.846 -24.886 1.00 95.00 115 LYS A CA 1
ATOM 910 C C . LYS A 1 115 ? 13.864 -11.147 -25.449 1.00 95.00 115 LYS A C 1
ATOM 912 O O . LYS A 1 115 ? 13.947 -12.127 -24.716 1.00 95.00 115 LYS A O 1
ATOM 917 N N . ASN A 1 116 ? 14.189 -11.192 -26.742 1.00 93.19 116 ASN A N 1
ATOM 918 C CA . ASN A 1 116 ? 14.735 -12.378 -27.413 1.00 93.19 116 ASN A CA 1
ATOM 919 C C . ASN A 1 116 ? 13.909 -13.659 -27.160 1.00 93.19 116 ASN A C 1
ATOM 921 O O . ASN A 1 116 ? 14.455 -14.731 -26.917 1.00 93.19 116 ASN A O 1
ATOM 925 N N . GLY A 1 117 ? 12.576 -13.540 -27.178 1.00 90.38 117 GLY A N 1
ATOM 926 C CA . GLY A 1 117 ? 11.649 -14.658 -26.959 1.00 90.38 117 GLY A CA 1
ATOM 927 C C . GLY A 1 117 ? 11.324 -14.976 -25.493 1.00 90.38 117 GLY A C 1
ATOM 928 O O . GLY A 1 117 ? 10.471 -15.831 -25.245 1.00 90.38 117 GLY A O 1
ATOM 929 N N . ALA A 1 118 ? 11.935 -14.292 -24.519 1.00 93.12 118 ALA A N 1
ATOM 930 C CA . ALA A 1 118 ? 11.583 -14.444 -23.110 1.00 93.12 118 ALA A CA 1
ATOM 931 C C . ALA A 1 118 ? 10.156 -13.939 -22.823 1.00 93.12 118 ALA A C 1
ATOM 933 O O . ALA A 1 118 ? 9.746 -12.880 -23.300 1.00 93.12 118 ALA A O 1
ATOM 934 N N . LYS A 1 119 ? 9.406 -14.689 -22.006 1.00 92.62 119 LYS A N 1
ATOM 935 C CA . LYS A 1 119 ? 8.032 -14.361 -21.601 1.00 92.62 119 LYS A CA 1
ATOM 936 C C . LYS A 1 119 ? 8.009 -13.900 -20.150 1.00 92.62 119 LYS A C 1
ATOM 938 O O . LYS A 1 119 ? 7.949 -14.719 -19.239 1.00 92.62 119 LYS A O 1
ATOM 943 N N . PHE A 1 120 ? 8.068 -12.590 -19.952 1.00 93.75 120 PHE A N 1
ATOM 944 C CA . PHE A 1 120 ? 7.921 -11.961 -18.644 1.00 93.75 120 PHE A CA 1
ATOM 945 C C . PHE A 1 120 ? 7.276 -10.579 -18.777 1.00 93.75 120 PHE A C 1
ATOM 947 O O . PHE A 1 120 ? 7.279 -9.980 -19.860 1.00 93.75 120 PHE A O 1
ATOM 954 N N . SER A 1 121 ? 6.740 -10.095 -17.662 1.00 95.62 121 SER A N 1
ATOM 955 C CA . SER A 1 121 ? 6.176 -8.760 -17.488 1.00 95.62 121 SER A CA 1
ATOM 956 C C . SER A 1 121 ? 6.642 -8.160 -16.169 1.00 95.62 121 SER A C 1
ATOM 958 O O . SER A 1 121 ? 7.102 -8.873 -15.274 1.00 95.62 121 SER A O 1
ATOM 960 N N . GLY A 1 122 ? 6.554 -6.842 -16.071 1.00 97.00 122 GLY A N 1
ATOM 961 C CA . GLY A 1 122 ? 6.938 -6.130 -14.868 1.00 97.00 122 GLY A CA 1
ATOM 962 C C . GLY A 1 122 ? 7.250 -4.672 -15.130 1.00 97.00 122 GLY A C 1
ATOM 963 O O . GLY A 1 122 ? 7.272 -4.205 -16.273 1.00 97.00 122 GLY A O 1
ATOM 964 N N . THR A 1 123 ? 7.475 -3.948 -14.046 1.00 98.00 123 THR A N 1
ATOM 965 C CA . THR A 1 123 ? 7.896 -2.549 -14.079 1.00 98.00 123 THR A CA 1
ATOM 966 C C . THR A 1 123 ? 8.946 -2.327 -13.009 1.00 98.00 123 THR A C 1
ATOM 968 O O . THR A 1 123 ? 8.829 -2.866 -11.918 1.00 98.00 123 THR A O 1
ATOM 971 N N . GLU A 1 124 ? 9.958 -1.529 -13.314 1.00 98.06 124 GLU A N 1
ATOM 972 C CA . GLU A 1 124 ? 10.933 -1.011 -12.366 1.00 98.06 124 GLU A CA 1
ATOM 973 C C . GLU A 1 124 ? 10.935 0.512 -12.462 1.00 98.06 124 GLU A C 1
ATOM 975 O O . GLU A 1 124 ? 11.003 1.071 -13.558 1.00 98.06 124 GLU A O 1
ATOM 980 N N . VAL A 1 125 ? 10.867 1.175 -11.313 1.00 97.62 125 VAL A N 1
ATOM 981 C CA . VAL A 1 125 ? 11.002 2.622 -11.184 1.00 97.62 125 VAL A CA 1
ATOM 982 C C . VAL A 1 125 ? 12.191 2.920 -10.285 1.00 97.62 125 VAL A C 1
ATOM 984 O O . VAL A 1 125 ? 12.271 2.416 -9.167 1.00 97.62 125 VAL A O 1
ATOM 987 N N . LEU A 1 126 ? 13.094 3.763 -10.773 1.00 96.25 126 LEU A N 1
ATOM 988 C CA . LEU A 1 126 ? 14.320 4.156 -10.095 1.00 96.25 126 LEU A CA 1
ATOM 989 C C . LEU A 1 126 ? 14.356 5.673 -9.907 1.00 96.25 126 LEU A C 1
ATOM 991 O O . LEU A 1 126 ? 14.110 6.429 -10.854 1.00 96.25 126 LEU A O 1
ATOM 995 N N . LEU A 1 127 ? 14.718 6.110 -8.703 1.00 93.31 127 LEU A N 1
ATOM 996 C CA . LEU A 1 127 ? 14.985 7.510 -8.382 1.00 93.31 127 LEU A CA 1
ATOM 997 C C . LEU A 1 127 ? 16.086 7.637 -7.325 1.00 93.31 127 LEU A C 1
ATOM 999 O O . LEU A 1 127 ? 16.303 6.728 -6.524 1.00 93.31 127 LEU A O 1
ATOM 1003 N N . SER A 1 128 ? 16.784 8.771 -7.337 1.00 91.25 128 SER A N 1
ATOM 1004 C CA . SER A 1 128 ? 17.921 9.054 -6.457 1.00 91.25 128 SER A CA 1
ATOM 1005 C C . SER A 1 128 ? 17.789 10.444 -5.858 1.00 91.25 128 SER A C 1
ATOM 1007 O O . SER A 1 128 ? 17.615 11.404 -6.601 1.00 91.25 128 SER A O 1
ATOM 1009 N N . PHE A 1 129 ? 17.870 10.561 -4.537 1.00 89.75 129 PHE A N 1
ATOM 1010 C CA . PHE A 1 129 ? 17.677 11.819 -3.816 1.00 89.75 129 PHE A CA 1
ATOM 1011 C C . PHE A 1 129 ? 18.496 11.845 -2.517 1.00 89.75 129 PHE A C 1
ATOM 1013 O O . PHE A 1 129 ? 18.973 10.816 -2.048 1.00 89.75 129 PHE A O 1
ATOM 1020 N N . VAL A 1 130 ? 18.707 13.033 -1.962 1.00 86.88 130 VAL A N 1
ATOM 1021 C CA . VAL A 1 130 ? 19.429 13.264 -0.707 1.00 86.88 130 VAL A CA 1
ATOM 1022 C C . VAL A 1 130 ? 18.472 13.035 0.459 1.00 86.88 130 VAL A C 1
ATOM 1024 O O . VAL A 1 130 ? 17.501 13.776 0.614 1.00 86.88 130 VAL A O 1
ATOM 1027 N N . GLU A 1 131 ? 18.741 12.001 1.254 1.00 85.12 131 GLU A N 1
ATOM 1028 C CA . GLU A 1 131 ? 17.978 11.618 2.448 1.00 85.12 131 GLU A CA 1
ATOM 1029 C C . GLU A 1 131 ? 18.818 10.652 3.300 1.00 85.12 131 GLU A C 1
ATOM 1031 O O . GLU A 1 131 ? 19.770 10.040 2.810 1.00 85.12 131 GLU A O 1
ATOM 1036 N N . SER A 1 132 ? 18.476 10.493 4.577 1.00 87.44 132 SER A N 1
ATOM 1037 C CA . SER A 1 132 ? 19.036 9.418 5.405 1.00 87.44 132 SER A CA 1
ATOM 1038 C C . SER A 1 132 ? 18.464 8.050 5.006 1.00 87.44 132 SER A C 1
ATOM 1040 O O . SER A 1 132 ? 17.243 7.875 4.950 1.00 87.44 132 SER A O 1
ATOM 1042 N N . LEU A 1 133 ? 19.340 7.055 4.793 1.00 89.50 133 LEU A N 1
ATOM 1043 C CA . LEU A 1 133 ? 18.930 5.671 4.525 1.00 89.50 133 LEU A CA 1
ATOM 1044 C C . LEU A 1 133 ? 18.027 5.131 5.642 1.00 89.50 133 LEU A C 1
ATOM 1046 O O . LEU A 1 133 ? 16.990 4.549 5.338 1.00 89.50 133 LEU A O 1
ATOM 1050 N N . ASP A 1 134 ? 18.374 5.375 6.908 1.00 89.56 134 ASP A N 1
ATOM 1051 C CA . ASP A 1 134 ? 17.620 4.884 8.069 1.00 89.56 134 ASP A CA 1
ATOM 1052 C C . ASP A 1 134 ? 16.213 5.487 8.145 1.00 89.56 134 ASP A C 1
ATOM 1054 O O . ASP A 1 134 ? 15.241 4.771 8.394 1.00 89.56 134 ASP A O 1
ATOM 1058 N N . ILE A 1 135 ? 16.083 6.795 7.884 1.00 89.00 135 ILE A N 1
ATOM 1059 C CA . ILE A 1 135 ? 14.784 7.486 7.885 1.00 89.00 135 ILE A CA 1
ATOM 1060 C C . ILE A 1 135 ? 13.894 6.936 6.764 1.00 89.00 135 ILE A C 1
ATOM 1062 O O . ILE A 1 135 ? 12.726 6.609 7.002 1.00 89.00 135 ILE A O 1
ATOM 1066 N N . LEU A 1 136 ? 14.439 6.795 5.549 1.00 91.75 136 LEU A N 1
ATOM 1067 C CA . LEU A 1 136 ? 13.687 6.250 4.419 1.00 91.75 136 LEU A CA 1
ATOM 1068 C C . LEU A 1 136 ? 13.321 4.779 4.647 1.00 91.75 136 LEU A C 1
ATOM 1070 O O . LEU A 1 136 ? 12.180 4.392 4.393 1.00 91.75 136 LEU A O 1
ATOM 1074 N N . LEU A 1 137 ? 14.258 3.973 5.151 1.00 93.81 137 LEU A N 1
ATOM 1075 C CA . LEU A 1 137 ? 14.041 2.565 5.467 1.00 93.81 137 LEU A CA 1
ATOM 1076 C C . LEU A 1 137 ? 12.926 2.401 6.500 1.00 93.81 137 LEU A C 1
ATOM 1078 O O . LEU A 1 137 ? 12.009 1.617 6.264 1.00 93.81 137 LEU A O 1
ATOM 1082 N N . ALA A 1 138 ? 12.957 3.162 7.597 1.00 92.12 138 ALA A N 1
ATOM 1083 C CA . ALA A 1 138 ? 11.911 3.129 8.616 1.00 92.12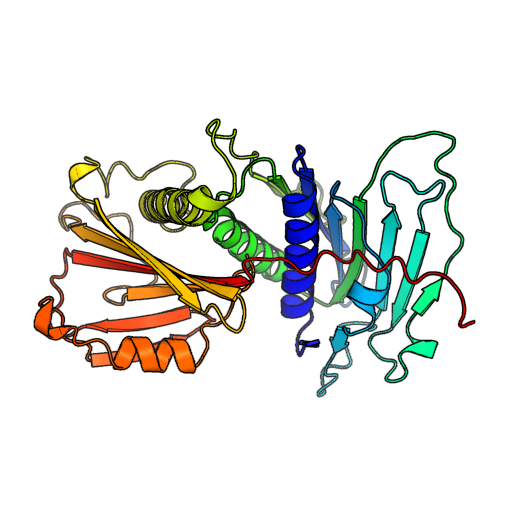 138 ALA A CA 1
ATOM 1084 C C . ALA A 1 138 ? 10.537 3.508 8.033 1.00 92.12 138 ALA A C 1
ATOM 1086 O O . ALA A 1 138 ? 9.543 2.819 8.278 1.00 92.12 138 ALA A O 1
ATOM 1087 N N . GLY A 1 139 ? 10.483 4.553 7.199 1.00 92.75 139 GLY A N 1
ATOM 1088 C CA . GLY A 1 139 ? 9.255 4.982 6.528 1.00 92.75 139 GLY A CA 1
ATOM 1089 C C . GLY A 1 139 ? 8.696 3.933 5.560 1.00 92.75 139 GLY A C 1
ATOM 1090 O O . GLY A 1 139 ? 7.510 3.606 5.619 1.00 92.75 139 GLY A O 1
ATOM 1091 N N . VAL A 1 140 ? 9.542 3.370 4.691 1.00 94.88 140 VAL A N 1
ATOM 1092 C CA . VAL A 1 140 ? 9.161 2.313 3.736 1.00 94.88 140 VAL A CA 1
ATOM 1093 C C . VAL A 1 140 ? 8.739 1.045 4.469 1.00 94.88 140 VAL A C 1
ATOM 1095 O O . VAL A 1 140 ? 7.732 0.438 4.111 1.00 94.88 140 VAL A O 1
ATOM 1098 N N . HIS A 1 141 ? 9.470 0.650 5.507 1.00 93.25 141 HIS A N 1
ATOM 1099 C CA . HIS A 1 141 ? 9.154 -0.528 6.308 1.00 93.25 141 HIS A CA 1
ATOM 1100 C C . HIS A 1 141 ? 7.785 -0.404 6.982 1.00 93.25 141 HIS A C 1
ATOM 1102 O O . HIS A 1 141 ? 6.940 -1.278 6.780 1.00 93.25 141 HIS A O 1
ATOM 1108 N N . SER A 1 142 ? 7.523 0.715 7.666 1.00 91.00 142 SER A N 1
ATOM 1109 C CA . SER A 1 142 ? 6.220 0.995 8.283 1.00 91.00 142 SER A CA 1
ATOM 1110 C C . SER A 1 142 ? 5.092 1.025 7.243 1.00 91.00 142 SER A C 1
ATOM 1112 O O . SER A 1 142 ? 4.022 0.442 7.445 1.00 91.00 142 SER A O 1
ATOM 1114 N N . PHE A 1 143 ? 5.340 1.637 6.079 1.00 93.44 143 PHE A N 1
ATOM 1115 C CA . PHE A 1 143 ? 4.378 1.668 4.979 1.00 93.44 143 PHE A CA 1
ATOM 1116 C C . PHE A 1 143 ? 4.031 0.257 4.477 1.00 93.44 143 PHE A C 1
ATOM 1118 O O . PHE A 1 143 ? 2.852 -0.092 4.362 1.00 93.44 143 PHE A O 1
ATOM 1125 N N . LEU A 1 144 ? 5.041 -0.584 4.236 1.00 94.06 144 LEU A N 1
ATOM 1126 C CA . LEU A 1 144 ? 4.852 -1.971 3.808 1.00 94.06 144 LEU A CA 1
ATOM 1127 C C . LEU A 1 144 ? 4.164 -2.813 4.892 1.00 94.06 144 LEU A C 1
ATOM 1129 O O . LEU A 1 144 ? 3.275 -3.593 4.565 1.00 94.06 144 LEU A O 1
ATOM 1133 N N . GLN A 1 145 ? 4.489 -2.626 6.174 1.00 90.06 145 GLN A N 1
ATOM 1134 C CA . GLN A 1 145 ? 3.784 -3.299 7.271 1.00 90.06 145 GLN A CA 1
ATOM 1135 C C . GLN A 1 145 ? 2.288 -2.972 7.279 1.00 90.06 145 GLN A C 1
ATOM 1137 O O . GLN A 1 145 ? 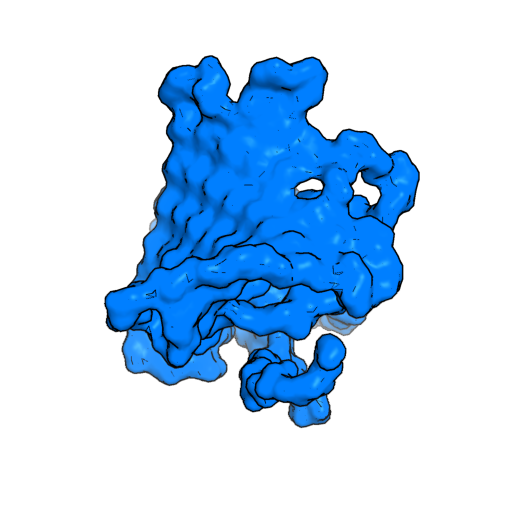1.474 -3.880 7.456 1.00 90.06 145 GLN A O 1
ATOM 1142 N N . LYS A 1 146 ? 1.909 -1.708 7.049 1.00 91.69 146 LYS A N 1
ATOM 1143 C CA . LYS A 1 146 ? 0.496 -1.319 6.928 1.00 91.69 146 LYS A CA 1
ATOM 1144 C C . LYS A 1 146 ? -0.153 -1.958 5.698 1.00 91.69 146 LYS A C 1
ATOM 1146 O O . LYS A 1 146 ? -1.268 -2.457 5.801 1.00 91.69 146 LYS A O 1
ATOM 1151 N N . MET A 1 147 ? 0.536 -2.031 4.558 1.00 92.44 147 MET A N 1
ATOM 1152 C CA . MET A 1 147 ? 0.019 -2.712 3.356 1.00 92.44 147 MET A CA 1
ATOM 1153 C C . MET A 1 147 ? -0.374 -4.178 3.616 1.00 92.44 147 MET A C 1
ATOM 1155 O O . MET A 1 147 ? -1.362 -4.653 3.055 1.00 92.44 147 MET A O 1
ATOM 1159 N N . LEU A 1 148 ? 0.347 -4.892 4.491 1.00 90.12 148 LEU A N 1
ATOM 1160 C CA . LEU A 1 148 ? 0.070 -6.302 4.809 1.00 90.12 148 LEU A CA 1
ATOM 1161 C C . LEU A 1 148 ? -1.273 -6.525 5.517 1.00 90.12 148 LEU A C 1
ATOM 1163 O O . LEU A 1 148 ? -1.806 -7.631 5.441 1.00 90.12 148 LEU A O 1
ATOM 1167 N N . ILE A 1 149 ? -1.851 -5.488 6.136 1.00 93.06 149 ILE A N 1
ATOM 1168 C CA . ILE A 1 149 ? -3.189 -5.540 6.753 1.00 93.06 149 ILE A CA 1
ATOM 1169 C C . ILE A 1 149 ? -4.254 -5.922 5.718 1.00 93.06 149 ILE A C 1
ATOM 1171 O O . ILE A 1 149 ? -5.224 -6.596 6.044 1.00 93.06 149 ILE A O 1
ATOM 1175 N N . LEU A 1 150 ? -4.059 -5.553 4.450 1.00 92.12 150 LEU A N 1
ATOM 1176 C CA . LEU A 1 150 ? -4.989 -5.889 3.371 1.00 92.12 150 LEU A CA 1
ATOM 1177 C C . LEU A 1 150 ? -4.983 -7.386 3.016 1.00 92.12 150 LEU A C 1
ATOM 1179 O O . LEU A 1 150 ? -5.890 -7.839 2.324 1.00 92.12 150 LEU A O 1
ATOM 1183 N N . ARG A 1 151 ? -3.947 -8.139 3.426 1.00 89.81 151 ARG A N 1
ATOM 1184 C CA . ARG A 1 151 ? -3.761 -9.587 3.184 1.00 89.81 151 ARG A CA 1
ATOM 1185 C C . ARG A 1 151 ? -4.046 -10.063 1.757 1.00 89.81 151 ARG A C 1
ATOM 1187 O O . ARG A 1 151 ? -4.465 -11.205 1.551 1.00 89.81 151 ARG A O 1
ATOM 1194 N N . ILE A 1 152 ? -3.753 -9.219 0.770 1.00 87.62 152 ILE A N 1
ATOM 1195 C CA . ILE A 1 152 ? -3.953 -9.538 -0.644 1.00 87.62 152 ILE A CA 1
ATOM 1196 C C . ILE A 1 152 ? -3.143 -10.795 -1.009 1.00 87.62 152 ILE A C 1
ATOM 1198 O O . ILE A 1 152 ? -1.940 -10.848 -0.735 1.00 87.62 152 ILE A O 1
ATOM 1202 N N . PRO A 1 153 ? -3.784 -11.827 -1.587 1.00 85.88 153 PRO A N 1
ATOM 1203 C CA . PRO A 1 153 ? -3.115 -13.080 -1.909 1.00 85.88 153 PRO A CA 1
ATOM 1204 C C . PRO A 1 153 ? -2.107 -12.899 -3.044 1.00 85.88 153 PRO A C 1
ATOM 1206 O O . PRO A 1 153 ? -2.171 -11.939 -3.807 1.00 85.88 153 PRO A O 1
ATOM 1209 N N . ASN A 1 154 ? -1.201 -13.867 -3.183 1.00 88.00 154 ASN A N 1
ATOM 1210 C CA . ASN A 1 154 ? -0.264 -13.981 -4.307 1.00 88.00 154 ASN A CA 1
ATOM 1211 C C . ASN A 1 154 ? 0.773 -12.850 -4.449 1.00 88.00 154 ASN A C 1
ATOM 1213 O O . ASN A 1 154 ? 1.539 -12.875 -5.403 1.00 88.00 154 ASN A O 1
ATOM 1217 N N . ILE A 1 155 ? 0.876 -11.906 -3.509 1.00 91.50 155 ILE A N 1
ATOM 1218 C CA . ILE A 1 155 ? 1.900 -10.851 -3.549 1.00 91.50 155 ILE A CA 1
ATOM 1219 C C . ILE A 1 155 ? 2.966 -11.125 -2.488 1.00 91.50 155 ILE A C 1
ATOM 1221 O O . ILE A 1 155 ? 2.681 -11.076 -1.294 1.00 91.50 155 ILE A O 1
ATOM 1225 N N . ALA A 1 156 ? 4.196 -11.399 -2.919 1.00 93.56 156 ALA A N 1
ATOM 1226 C CA . ALA A 1 156 ? 5.367 -11.437 -2.047 1.00 93.56 156 ALA A CA 1
ATOM 1227 C C . ALA A 1 156 ? 6.077 -10.080 -2.092 1.00 93.56 156 ALA A C 1
ATOM 1229 O O . ALA A 1 156 ? 6.303 -9.540 -3.175 1.00 93.56 156 ALA A O 1
ATOM 1230 N N . ILE A 1 157 ? 6.448 -9.543 -0.931 1.00 95.44 157 ILE A N 1
ATOM 1231 C CA . ILE A 1 157 ? 7.130 -8.251 -0.821 1.00 95.44 157 ILE A CA 1
ATOM 1232 C C . ILE A 1 157 ? 8.540 -8.479 -0.282 1.00 95.44 157 ILE A C 1
ATOM 1234 O O . ILE A 1 157 ? 8.719 -9.140 0.738 1.00 95.44 157 ILE A O 1
ATOM 1238 N N . GLN A 1 158 ? 9.542 -7.913 -0.942 1.00 96.44 158 GLN A N 1
ATOM 1239 C CA . GLN A 1 158 ? 10.931 -7.924 -0.496 1.00 96.44 158 GLN A CA 1
ATOM 1240 C C . GLN A 1 158 ? 11.399 -6.487 -0.274 1.00 96.44 158 GLN A C 1
ATOM 1242 O O . GLN A 1 158 ? 11.286 -5.657 -1.173 1.00 96.44 158 GLN A O 1
ATOM 1247 N N . LEU A 1 159 ? 11.938 -6.208 0.908 1.00 97.25 159 LEU A N 1
ATOM 1248 C CA . LEU A 1 159 ? 12.599 -4.954 1.245 1.00 97.25 159 LEU A CA 1
ATOM 1249 C C . LEU A 1 159 ? 14.075 -5.241 1.508 1.00 97.25 159 LEU A C 1
ATOM 1251 O O . LEU A 1 159 ? 14.400 -6.035 2.392 1.00 97.25 159 LEU A O 1
ATOM 1255 N N . VAL A 1 160 ? 14.953 -4.594 0.750 1.00 96.06 160 VAL A N 1
ATOM 1256 C CA . VAL A 1 160 ? 16.405 -4.662 0.937 1.00 96.06 160 VAL A CA 1
ATOM 1257 C C . VAL A 1 160 ? 16.925 -3.248 1.128 1.00 96.06 160 VAL A C 1
ATOM 1259 O O . VAL A 1 160 ? 16.523 -2.347 0.394 1.00 96.06 160 VAL A O 1
ATOM 1262 N N . ALA A 1 161 ? 17.805 -3.054 2.101 1.00 94.31 161 ALA A N 1
ATOM 1263 C CA . ALA A 1 161 ? 18.550 -1.817 2.257 1.00 94.31 161 ALA A CA 1
ATOM 1264 C C . ALA A 1 161 ? 20.026 -2.119 2.495 1.00 94.31 161 ALA A C 1
ATOM 1266 O O . ALA A 1 161 ? 20.349 -3.016 3.271 1.00 94.31 161 ALA A O 1
ATOM 1267 N N . GLU A 1 162 ? 20.913 -1.400 1.822 1.00 92.12 162 GLU A N 1
ATOM 1268 C CA . GLU A 1 162 ? 22.356 -1.604 1.926 1.00 92.12 162 GLU A CA 1
ATOM 1269 C C . GLU A 1 162 ? 23.094 -0.268 1.815 1.00 92.12 162 GLU A C 1
ATOM 1271 O O . GLU A 1 162 ? 22.831 0.538 0.917 1.00 92.12 162 GLU A O 1
ATOM 1276 N N . ASP A 1 163 ? 24.034 -0.044 2.731 1.00 88.25 163 ASP A N 1
ATOM 1277 C CA . ASP A 1 163 ? 25.025 1.015 2.593 1.00 88.25 163 ASP A CA 1
ATOM 1278 C C . ASP A 1 163 ? 26.260 0.438 1.907 1.00 88.25 163 ASP A C 1
ATOM 1280 O O . ASP A 1 163 ? 26.983 -0.382 2.483 1.00 88.25 163 ASP A O 1
ATOM 1284 N N . CYS A 1 164 ? 26.487 0.863 0.662 1.00 83.62 164 CYS A N 1
ATOM 1285 C CA . CYS A 1 164 ? 27.531 0.308 -0.198 1.00 83.62 164 CYS A CA 1
ATOM 1286 C C . CYS A 1 164 ? 28.943 0.540 0.364 1.00 83.62 164 CYS A C 1
ATOM 1288 O O . CYS A 1 164 ? 29.866 -0.195 0.013 1.00 83.62 164 CYS A O 1
ATOM 1290 N N . ASP A 1 165 ? 29.110 1.540 1.234 1.00 83.19 165 ASP A N 1
ATOM 1291 C CA . ASP A 1 165 ? 30.401 1.891 1.828 1.00 83.19 165 ASP A CA 1
ATOM 1292 C C . ASP A 1 165 ? 30.665 1.177 3.165 1.00 83.19 165 ASP A C 1
ATOM 1294 O O . ASP A 1 165 ? 31.787 1.215 3.678 1.00 83.19 165 ASP A O 1
ATOM 1298 N N . VAL A 1 166 ? 29.659 0.495 3.727 1.00 84.25 166 VAL A N 1
ATOM 1299 C CA . VAL A 1 166 ? 29.747 -0.190 5.023 1.00 84.25 166 VAL A CA 1
ATOM 1300 C C . VAL A 1 166 ? 29.505 -1.691 4.830 1.00 84.25 166 VAL A C 1
ATOM 1302 O O . VAL A 1 166 ? 28.356 -2.133 4.751 1.00 84.25 166 VAL A O 1
ATOM 1305 N N . PRO A 1 167 ? 30.566 -2.518 4.785 1.00 82.06 167 PRO A N 1
ATOM 1306 C CA . PRO A 1 167 ? 30.422 -3.963 4.652 1.00 82.06 167 PRO A CA 1
ATOM 1307 C C . PRO A 1 167 ? 29.563 -4.564 5.771 1.00 82.06 167 PRO A C 1
ATOM 1309 O O . PRO A 1 167 ? 29.786 -4.299 6.950 1.00 82.06 167 PRO A O 1
ATOM 1312 N N . GLY A 1 168 ? 28.601 -5.413 5.402 1.00 83.00 168 GLY A N 1
ATOM 1313 C CA . GLY A 1 168 ? 27.703 -6.071 6.359 1.00 83.00 168 GLY A CA 1
ATOM 1314 C C . GLY A 1 168 ? 26.521 -5.216 6.831 1.00 83.00 168 GLY A C 1
ATOM 1315 O O . GLY A 1 168 ? 25.766 -5.674 7.683 1.00 83.00 168 GLY A O 1
ATOM 1316 N N . SER A 1 169 ? 26.320 -4.021 6.265 1.00 85.25 169 SER A N 1
ATOM 1317 C CA . SER A 1 169 ? 25.172 -3.141 6.549 1.00 85.25 169 SER A CA 1
ATOM 1318 C C . SER A 1 169 ? 23.835 -3.646 5.992 1.00 85.25 169 SER A C 1
ATOM 1320 O O . SER A 1 169 ? 22.788 -3.079 6.297 1.00 85.25 169 SER A O 1
ATOM 1322 N N . ARG A 1 170 ? 23.857 -4.702 5.166 1.00 90.25 170 ARG A N 1
ATOM 1323 C CA . ARG A 1 170 ? 22.681 -5.201 4.454 1.00 90.25 170 ARG A CA 1
ATOM 1324 C C . ARG A 1 170 ? 21.565 -5.610 5.415 1.00 90.25 170 ARG A C 1
ATOM 1326 O O . ARG A 1 170 ? 21.657 -6.606 6.133 1.00 90.25 170 ARG A O 1
ATOM 1333 N N . TYR A 1 171 ? 20.464 -4.884 5.323 1.00 90.88 171 TYR A N 1
ATOM 1334 C CA . TYR A 1 171 ? 19.171 -5.229 5.877 1.00 90.88 171 TYR A CA 1
ATOM 1335 C C . TYR A 1 171 ? 18.324 -5.927 4.811 1.00 90.88 171 TYR A C 1
ATOM 1337 O O . TYR A 1 171 ? 18.199 -5.449 3.683 1.00 90.88 171 TYR A O 1
ATOM 1345 N N . GLU A 1 172 ? 17.690 -7.040 5.168 1.00 92.62 172 GLU A N 1
ATOM 1346 C CA . GLU A 1 172 ? 16.736 -7.720 4.296 1.00 92.62 172 GLU A CA 1
ATOM 1347 C C . GLU A 1 172 ? 15.523 -8.194 5.091 1.00 92.62 172 GLU A C 1
ATOM 1349 O O . GLU A 1 172 ? 15.648 -8.863 6.120 1.00 92.62 172 GLU A O 1
ATOM 1354 N N . LYS A 1 173 ? 14.332 -7.869 4.586 1.00 90.31 173 LYS A N 1
ATOM 1355 C CA . LYS A 1 173 ? 13.070 -8.389 5.101 1.00 90.31 173 LYS A CA 1
ATOM 1356 C C . LYS A 1 173 ? 12.194 -8.873 3.957 1.00 90.31 173 LYS A C 1
ATOM 1358 O O . LYS A 1 173 ? 11.941 -8.154 2.993 1.00 90.31 173 LYS A O 1
ATOM 1363 N N . VAL A 1 174 ? 11.711 -10.103 4.091 1.00 88.38 174 VAL A N 1
ATOM 1364 C CA . VAL A 1 174 ? 10.821 -10.744 3.123 1.00 88.38 174 VAL A CA 1
ATOM 1365 C C . VAL A 1 174 ? 9.472 -10.990 3.780 1.00 88.38 174 VAL A C 1
ATOM 1367 O O . VAL A 1 174 ? 9.382 -11.637 4.822 1.00 88.38 174 VAL A O 1
ATOM 1370 N N . PHE A 1 175 ? 8.420 -10.499 3.141 1.00 83.31 175 PHE A N 1
ATOM 1371 C CA . PHE A 1 175 ? 7.036 -10.769 3.488 1.00 83.31 175 PHE A CA 1
ATOM 1372 C C . PHE A 1 175 ? 6.481 -11.749 2.459 1.00 83.31 175 PHE A C 1
ATOM 1374 O O . PHE A 1 175 ? 6.324 -11.429 1.278 1.00 83.31 175 PHE A O 1
ATOM 1381 N N . LEU A 1 176 ? 6.252 -12.982 2.900 1.00 81.38 176 LEU A N 1
ATOM 1382 C CA . LEU A 1 176 ? 5.808 -14.052 2.019 1.00 81.38 176 LEU A CA 1
ATOM 1383 C C . LEU A 1 176 ? 4.371 -13.819 1.553 1.00 81.38 176 LEU A C 1
ATOM 1385 O O . LEU A 1 176 ? 3.537 -13.304 2.297 1.00 81.38 176 LEU A O 1
ATOM 1389 N N . ALA A 1 177 ? 4.083 -14.256 0.327 1.00 75.81 177 ALA A N 1
ATOM 1390 C CA . ALA A 1 177 ? 2.733 -14.222 -0.207 1.00 75.81 177 ALA A CA 1
ATOM 1391 C C . ALA A 1 177 ? 1.779 -15.017 0.691 1.00 75.81 177 ALA A C 1
ATOM 1393 O O . ALA A 1 177 ? 2.048 -16.168 1.053 1.00 75.81 177 ALA A O 1
ATOM 1394 N N . ASN A 1 178 ? 0.637 -14.410 1.009 1.00 69.50 178 ASN A N 1
ATOM 1395 C CA . ASN A 1 178 ? -0.441 -15.096 1.702 1.00 69.50 178 ASN A CA 1
ATOM 1396 C C . ASN A 1 178 ? -0.975 -16.193 0.760 1.00 69.50 178 ASN A C 1
ATOM 1398 O O . ASN A 1 178 ? -1.470 -15.889 -0.330 1.00 69.50 178 ASN A O 1
ATOM 1402 N N . LYS A 1 179 ? -0.809 -17.471 1.134 1.00 58.19 179 LYS A N 1
ATOM 1403 C CA . LYS A 1 179 ? -1.314 -18.602 0.340 1.00 58.19 179 LYS A CA 1
ATOM 1404 C C . LYS A 1 179 ? -2.843 -18.530 0.331 1.00 58.19 179 LYS A C 1
ATOM 1406 O O . LYS A 1 179 ? -3.462 -18.482 1.389 1.00 58.19 179 LYS A O 1
ATOM 1411 N N . SER A 1 180 ? -3.431 -18.475 -0.862 1.00 53.06 180 SER A N 1
ATOM 1412 C CA . SER A 1 180 ? -4.866 -18.260 -1.069 1.00 53.06 180 SER A CA 1
ATOM 1413 C C . SER A 1 180 ? -5.736 -19.262 -0.300 1.00 53.06 180 SER A C 1
ATOM 1415 O O . SER A 1 180 ? -5.549 -20.474 -0.438 1.00 53.06 180 SER A O 1
ATOM 1417 N N . MET A 1 181 ? -6.759 -18.765 0.398 1.00 48.91 181 MET A N 1
ATOM 1418 C CA . MET A 1 181 ? -7.990 -19.527 0.628 1.00 48.91 181 MET A CA 1
ATOM 1419 C C . MET A 1 181 ? -8.705 -19.680 -0.729 1.00 48.91 181 MET A C 1
ATOM 1421 O O . MET A 1 181 ? -8.806 -18.714 -1.481 1.00 48.91 181 MET A O 1
ATOM 1425 N N . GLN A 1 182 ? -9.147 -20.890 -1.077 1.00 45.88 182 GLN A N 1
ATOM 1426 C CA . GLN A 1 182 ? -9.629 -21.298 -2.412 1.00 45.88 182 GLN A CA 1
ATOM 1427 C C . GLN A 1 182 ? -11.009 -20.714 -2.828 1.00 45.88 182 GLN A C 1
ATOM 1429 O O . GLN A 1 182 ? -11.879 -21.462 -3.265 1.00 45.88 182 GLN A O 1
ATOM 1434 N N . SER A 1 183 ? -11.257 -19.405 -2.705 1.00 44.88 183 SER A N 1
ATOM 1435 C CA . SER A 1 183 ? -12.578 -18.803 -3.002 1.00 44.88 183 SER A CA 1
ATOM 1436 C C . SER A 1 183 ? -12.490 -17.534 -3.878 1.00 44.88 183 SER A C 1
ATOM 1438 O O . SER A 1 183 ? -11.400 -16.981 -4.025 1.00 44.88 183 SER A O 1
ATOM 1440 N N . PRO A 1 184 ? -13.589 -17.064 -4.513 1.00 46.59 184 PRO A N 1
ATOM 1441 C CA . PRO A 1 184 ? -13.537 -15.986 -5.502 1.00 46.59 184 PRO A CA 1
ATOM 1442 C C . PRO A 1 184 ? -13.356 -14.581 -4.891 1.00 46.59 184 PRO A C 1
ATOM 1444 O O . PRO A 1 184 ? -13.943 -14.229 -3.871 1.00 46.59 184 PRO A O 1
ATOM 1447 N N . ILE A 1 185 ? -12.566 -13.760 -5.590 1.00 52.06 185 ILE A N 1
ATOM 1448 C CA . ILE A 1 185 ? -11.850 -12.540 -5.154 1.00 52.06 185 ILE A CA 1
ATOM 1449 C C . ILE A 1 185 ? -12.730 -11.405 -4.581 1.00 52.06 185 ILE A C 1
ATOM 1451 O O . ILE A 1 185 ? -12.268 -10.642 -3.737 1.00 52.06 185 ILE A O 1
ATOM 1455 N N . LEU A 1 186 ? -13.998 -11.273 -4.983 1.00 47.62 186 LEU A N 1
ATOM 1456 C CA . LEU A 1 186 ? -14.804 -10.079 -4.661 1.00 47.62 186 LEU A CA 1
ATOM 1457 C C . LEU A 1 186 ? -15.548 -10.143 -3.317 1.00 47.62 186 LEU A C 1
ATOM 1459 O O . LEU A 1 186 ? -15.792 -9.102 -2.712 1.00 47.62 186 LEU A O 1
ATOM 1463 N N . ALA A 1 187 ? -15.880 -11.340 -2.825 1.00 51.59 187 ALA A N 1
ATOM 1464 C CA . ALA A 1 187 ? -16.436 -11.529 -1.478 1.00 51.59 187 ALA A CA 1
ATOM 1465 C C . ALA A 1 187 ? -15.338 -11.589 -0.395 1.00 51.59 187 ALA A C 1
ATOM 1467 O O . ALA A 1 187 ? -15.643 -11.721 0.786 1.00 51.59 187 ALA A O 1
ATOM 1468 N N . LEU A 1 188 ? -14.064 -11.495 -0.801 1.00 72.88 188 LEU A N 1
ATOM 1469 C CA . LEU A 1 188 ? -12.906 -11.774 0.042 1.00 72.88 188 LEU A CA 1
ATOM 1470 C C . LEU A 1 188 ? -12.193 -10.538 0.594 1.00 72.88 188 LEU A C 1
ATOM 1472 O O . LEU A 1 188 ? -11.495 -10.682 1.588 1.00 72.88 188 LEU A O 1
ATOM 1476 N N . ASN A 1 189 ? -12.335 -9.344 0.005 1.00 86.06 189 ASN A N 1
ATOM 1477 C CA . ASN A 1 189 ? -11.567 -8.173 0.463 1.00 86.06 189 ASN A CA 1
ATOM 1478 C C . ASN A 1 189 ? -11.853 -7.828 1.930 1.00 86.06 189 ASN A C 1
ATOM 1480 O O . ASN A 1 189 ? -10.908 -7.697 2.701 1.00 86.06 189 ASN A O 1
ATOM 1484 N N . LEU A 1 190 ? -13.128 -7.798 2.336 1.00 90.75 190 LEU A N 1
ATOM 1485 C CA . LEU A 1 190 ? -13.500 -7.551 3.730 1.00 90.75 190 LEU A CA 1
ATOM 1486 C C . LEU A 1 190 ? -12.962 -8.635 4.678 1.00 90.75 190 LEU A C 1
ATOM 1488 O O . LEU A 1 190 ? -12.499 -8.313 5.767 1.00 90.75 190 LEU A O 1
ATOM 1492 N N . GLU A 1 191 ? -12.994 -9.908 4.277 1.00 90.56 191 GLU A N 1
ATOM 1493 C CA . GLU A 1 191 ? -12.484 -11.018 5.099 1.00 90.56 191 GLU A CA 1
ATOM 1494 C C . GLU A 1 191 ? -10.949 -11.021 5.180 1.00 90.56 191 GLU A C 1
ATOM 1496 O O . GLU A 1 191 ? -10.370 -11.289 6.237 1.00 90.56 191 GLU A O 1
ATOM 1501 N N . HIS A 1 192 ? -10.262 -10.662 4.094 1.00 89.81 192 HIS A N 1
ATOM 1502 C CA . HIS A 1 192 ? -8.817 -10.441 4.094 1.00 89.81 192 HIS A CA 1
ATOM 1503 C C . HIS A 1 192 ? -8.445 -9.249 4.977 1.00 89.81 192 HIS A C 1
ATOM 1505 O O . HIS A 1 192 ? -7.552 -9.377 5.811 1.00 89.81 192 HIS A O 1
ATOM 1511 N N . LEU A 1 193 ? -9.164 -8.131 4.858 1.00 93.69 193 LEU A N 1
ATOM 1512 C CA . LEU A 1 193 ? -8.976 -6.952 5.699 1.00 93.69 193 LEU A CA 1
ATOM 1513 C C . LEU A 1 193 ? -9.198 -7.292 7.173 1.00 93.69 193 LEU A C 1
ATOM 1515 O O . LEU A 1 193 ? -8.379 -6.935 8.013 1.00 93.69 193 LEU A O 1
ATOM 1519 N N . LYS A 1 194 ? -10.277 -8.014 7.489 1.00 93.75 194 LYS A N 1
ATOM 1520 C CA . LYS A 1 194 ? -10.597 -8.455 8.848 1.00 93.75 194 LYS A CA 1
ATOM 1521 C C . LYS A 1 194 ? -9.488 -9.334 9.422 1.00 93.75 194 LYS A C 1
ATOM 1523 O O . LYS A 1 194 ? -8.900 -8.977 10.438 1.00 93.75 194 LYS A O 1
ATOM 1528 N N . SER A 1 195 ? -9.150 -10.429 8.742 1.00 91.44 195 SER A N 1
ATOM 1529 C CA . SER A 1 195 ? -8.108 -11.360 9.200 1.00 91.44 195 SER A CA 1
ATOM 1530 C C . SER A 1 195 ? -6.705 -10.739 9.225 1.00 91.44 195 SER A C 1
ATOM 1532 O O . SER A 1 195 ? -5.852 -11.147 10.012 1.00 91.44 195 SER A O 1
ATOM 1534 N N . GLY A 1 196 ? -6.425 -9.762 8.363 1.00 92.38 196 GLY A N 1
ATOM 1535 C CA . GLY A 1 196 ? -5.175 -9.005 8.377 1.00 92.38 196 GLY A CA 1
ATOM 1536 C C . GLY A 1 196 ? -5.103 -7.990 9.493 1.00 92.38 196 GLY A C 1
ATOM 1537 O O . GLY A 1 196 ? -4.045 -7.823 10.098 1.00 92.38 196 GLY A O 1
ATOM 1538 N N . PHE A 1 197 ? -6.226 -7.361 9.816 1.00 93.56 197 PHE A N 1
ATOM 1539 C CA . PHE A 1 197 ? -6.300 -6.421 10.917 1.00 93.56 197 PHE A CA 1
ATOM 1540 C C . PHE A 1 197 ? -6.246 -7.116 12.277 1.00 93.56 197 PHE A C 1
ATOM 1542 O O . PHE A 1 197 ? -5.524 -6.655 13.156 1.00 93.56 197 PHE A O 1
ATOM 1549 N N . GLU A 1 198 ? -6.907 -8.264 12.427 1.00 91.56 198 GLU A N 1
ATOM 1550 C CA . GLU A 1 198 ? -6.744 -9.138 13.596 1.00 91.56 198 GLU A CA 1
ATOM 1551 C C . GLU A 1 198 ? -5.263 -9.496 13.803 1.00 91.56 198 GLU A C 1
ATOM 1553 O O . GLU A 1 198 ? -4.711 -9.235 14.873 1.00 91.56 198 GLU A O 1
ATOM 1558 N N . GLN A 1 199 ? -4.577 -9.977 12.757 1.00 89.81 199 GLN A N 1
ATOM 1559 C CA . GLN A 1 199 ? -3.149 -10.309 12.837 1.00 89.81 199 GLN A CA 1
ATOM 1560 C C . GLN A 1 199 ? -2.281 -9.101 13.214 1.00 89.81 199 GLN A C 1
ATOM 1562 O O . GLN A 1 199 ? -1.368 -9.216 14.035 1.00 89.81 199 GLN A O 1
ATOM 1567 N N . TYR A 1 200 ? -2.555 -7.938 12.621 1.00 90.25 200 TYR A N 1
ATOM 1568 C CA . TYR A 1 200 ? -1.849 -6.695 12.927 1.00 90.25 200 TYR A CA 1
ATOM 1569 C C . TYR A 1 200 ? -1.970 -6.336 14.412 1.00 90.25 200 TYR A C 1
ATOM 1571 O O . TYR A 1 200 ? -0.989 -5.938 15.035 1.00 90.25 200 TYR A O 1
ATOM 1579 N N . ILE A 1 201 ? -3.147 -6.524 15.007 1.00 89.12 201 ILE A N 1
ATOM 1580 C CA . ILE A 1 201 ? -3.389 -6.250 16.428 1.00 89.12 201 ILE A CA 1
ATOM 1581 C C . ILE A 1 201 ? -2.650 -7.255 17.314 1.00 89.12 201 ILE A C 1
ATOM 1583 O O . ILE A 1 201 ? -1.932 -6.843 18.232 1.00 89.12 201 ILE A O 1
ATOM 1587 N N . LEU A 1 202 ? -2.774 -8.548 17.002 1.00 87.88 202 LEU A N 1
ATOM 1588 C CA . LEU A 1 202 ? -2.151 -9.643 17.752 1.00 87.88 202 LEU A CA 1
ATOM 1589 C C . LEU A 1 202 ? -0.617 -9.561 17.766 1.00 87.88 202 LEU A C 1
ATOM 1591 O O . LEU A 1 202 ? 0.024 -10.037 18.698 1.00 87.88 202 LEU A O 1
ATOM 1595 N N . THR A 1 203 ? -0.024 -8.934 16.751 1.00 87.44 203 THR A N 1
ATOM 1596 C CA . THR A 1 203 ? 1.431 -8.739 16.607 1.00 87.44 203 THR A CA 1
ATOM 1597 C C . THR A 1 203 ? 1.908 -7.347 17.040 1.00 87.44 203 THR A C 1
ATOM 1599 O O . THR A 1 203 ? 3.043 -6.962 16.749 1.00 87.44 203 THR A O 1
ATOM 1602 N N . HIS A 1 204 ? 1.058 -6.573 17.724 1.00 85.31 204 HIS A N 1
ATOM 1603 C CA . HIS A 1 204 ? 1.338 -5.197 18.155 1.00 85.31 204 HIS A CA 1
ATOM 1604 C C . HIS A 1 204 ? 1.780 -4.280 17.009 1.00 85.31 204 HIS A C 1
ATOM 1606 O O . HIS A 1 204 ? 2.841 -3.659 17.041 1.00 85.31 204 HIS A O 1
ATOM 1612 N N . GLY A 1 205 ? 0.959 -4.217 15.968 1.00 82.62 205 GLY A N 1
ATOM 1613 C CA . GLY A 1 205 ? 1.221 -3.409 14.787 1.00 82.62 205 GLY A CA 1
ATOM 1614 C C . GLY A 1 205 ? 2.319 -3.980 13.893 1.00 82.62 205 GLY A C 1
ATOM 1615 O O . GLY A 1 205 ? 3.080 -3.223 13.298 1.00 82.62 205 GLY A O 1
ATOM 1616 N N . ASN A 1 206 ? 2.435 -5.312 13.818 1.00 81.75 206 ASN A N 1
ATOM 1617 C CA . ASN A 1 206 ? 3.541 -6.027 13.168 1.00 81.75 206 ASN A CA 1
ATOM 1618 C C . ASN A 1 206 ? 4.930 -5.753 13.782 1.00 81.75 206 ASN A C 1
ATOM 1620 O O . ASN A 1 206 ? 5.947 -6.010 13.127 1.00 81.75 206 ASN A O 1
ATOM 1624 N N . SER A 1 207 ? 4.988 -5.244 15.018 1.00 80.50 207 SER A N 1
ATOM 1625 C CA . SER A 1 207 ? 6.241 -5.085 15.774 1.00 80.50 207 SER A CA 1
ATOM 1626 C C . SER A 1 207 ? 6.826 -6.436 16.185 1.00 80.50 207 SER A C 1
ATOM 1628 O O . SER A 1 207 ? 8.044 -6.600 16.251 1.00 80.50 207 SER A O 1
ATOM 1630 N N . LEU A 1 208 ? 5.958 -7.422 16.424 1.00 80.88 208 LEU A N 1
ATOM 1631 C CA . LEU A 1 208 ? 6.334 -8.803 16.702 1.00 80.88 208 LEU A CA 1
ATOM 1632 C C . LEU A 1 208 ? 6.232 -9.669 15.440 1.00 80.88 208 LEU A C 1
ATOM 1634 O O . LEU A 1 208 ? 5.360 -9.475 14.596 1.00 80.88 208 LEU A O 1
ATOM 1638 N N . ASN A 1 209 ? 7.108 -10.672 15.332 1.00 79.00 209 ASN A N 1
ATOM 1639 C CA . ASN A 1 209 ? 7.066 -11.657 14.241 1.00 79.00 209 ASN A CA 1
ATOM 1640 C C . ASN A 1 209 ? 5.988 -12.736 14.445 1.00 79.00 209 ASN A C 1
ATOM 1642 O O . ASN A 1 209 ? 5.662 -13.465 13.512 1.00 79.00 209 ASN A O 1
ATOM 1646 N N . SER A 1 210 ? 5.468 -12.858 15.664 1.00 84.06 210 SER A N 1
ATOM 1647 C CA . SER A 1 210 ? 4.421 -13.796 16.053 1.00 84.06 210 SER A CA 1
ATOM 1648 C C . SER A 1 210 ? 3.413 -13.096 16.953 1.00 84.06 210 SER A C 1
ATOM 1650 O O . SER A 1 210 ? 3.667 -12.009 17.469 1.00 84.06 210 SER A O 1
ATOM 1652 N N . GLU A 1 211 ? 2.264 -13.729 17.141 1.00 87.62 211 GLU A N 1
ATOM 1653 C CA . GLU A 1 211 ? 1.222 -13.246 18.041 1.00 87.62 211 GLU A CA 1
ATOM 1654 C C . GLU A 1 211 ? 1.744 -13.139 19.479 1.00 87.62 211 GLU A C 1
ATOM 1656 O O . GLU A 1 211 ? 2.522 -13.981 19.943 1.00 87.62 211 GLU A O 1
ATOM 1661 N N . CYS A 1 212 ? 1.329 -12.088 20.182 1.00 86.00 212 CYS A N 1
ATOM 1662 C CA . CYS A 1 212 ? 1.709 -11.862 21.566 1.00 86.00 212 CYS A CA 1
ATOM 1663 C C . CYS A 1 212 ? 0.877 -12.743 22.500 1.00 86.00 212 CYS A C 1
ATOM 1665 O O . CYS A 1 212 ? -0.262 -12.414 22.829 1.00 86.00 212 CYS A O 1
ATOM 1667 N N . SER A 1 213 ? 1.466 -13.834 22.988 1.00 84.44 213 SER A N 1
ATOM 1668 C CA . SER A 1 213 ? 0.809 -14.727 23.951 1.00 84.44 213 SER A CA 1
ATOM 1669 C C . SER A 1 213 ? 0.576 -14.086 25.323 1.00 84.44 213 SER A C 1
ATOM 1671 O O . SER A 1 213 ? -0.247 -14.579 26.084 1.00 84.44 213 SER A O 1
ATOM 1673 N N . SER A 1 214 ? 1.306 -13.014 25.654 1.00 83.00 214 SER A N 1
ATOM 1674 C CA . SER A 1 214 ? 1.146 -12.288 26.921 1.00 83.00 214 SER A CA 1
ATOM 1675 C C . SER A 1 214 ? -0.098 -11.398 26.907 1.00 83.00 214 SER A C 1
ATOM 1677 O O . SER A 1 214 ? -0.899 -11.468 27.831 1.00 83.00 214 SER A O 1
ATOM 1679 N N . CYS A 1 215 ? -0.307 -10.615 25.844 1.00 80.62 215 CYS A N 1
ATOM 1680 C CA . CYS A 1 215 ? -1.494 -9.762 25.727 1.00 80.62 215 CYS A CA 1
ATOM 1681 C C . CYS A 1 215 ? -2.739 -10.517 25.249 1.00 80.62 215 CYS A C 1
ATOM 1683 O O . CYS A 1 215 ? -3.854 -10.086 25.536 1.00 80.62 215 CYS A O 1
ATOM 1685 N N . PHE A 1 216 ? -2.560 -11.621 24.517 1.00 79.81 216 PHE A N 1
ATOM 1686 C CA . PHE A 1 216 ? -3.650 -12.396 23.923 1.00 79.81 216 PHE A CA 1
ATOM 1687 C C . PHE A 1 216 ? -3.489 -13.897 24.226 1.00 79.81 216 PHE A C 1
ATOM 1689 O O . PHE A 1 216 ? -3.241 -14.692 23.317 1.00 79.81 216 PHE A O 1
ATOM 1696 N N . PRO A 1 217 ? -3.618 -14.320 25.501 1.00 75.00 217 PRO A N 1
ATOM 1697 C CA . PRO A 1 217 ? -3.469 -15.726 25.884 1.00 75.00 217 PRO A CA 1
ATOM 1698 C C . PRO A 1 217 ? -4.606 -16.611 25.347 1.00 75.00 217 PRO A C 1
ATOM 1700 O O . PRO A 1 217 ? -4.416 -17.811 25.157 1.00 75.00 217 PRO A O 1
ATOM 1703 N N . SER A 1 218 ? -5.780 -16.026 25.078 1.00 71.31 218 SER A N 1
ATOM 1704 C CA . SER A 1 218 ? -6.895 -16.683 24.394 1.00 71.31 218 SER A CA 1
ATOM 1705 C C . SER A 1 218 ? -7.509 -15.757 23.336 1.00 71.31 218 SER A C 1
ATOM 1707 O O . SER A 1 218 ? -7.615 -14.546 23.531 1.00 71.31 218 SER A O 1
ATOM 1709 N N . TRP A 1 219 ? -7.918 -16.324 22.199 1.00 67.06 219 TRP A N 1
ATOM 1710 C CA . TRP A 1 219 ? -8.515 -15.573 21.084 1.00 67.06 219 TRP A CA 1
ATOM 1711 C C . TRP A 1 219 ? -9.946 -15.098 21.386 1.00 67.06 219 TRP A C 1
ATOM 1713 O O . TRP A 1 219 ? -10.473 -14.236 20.687 1.00 67.06 219 TRP A O 1
ATOM 1723 N N . GLU A 1 220 ? -10.567 -15.618 22.451 1.00 67.94 220 GLU A N 1
ATOM 1724 C CA . GLU A 1 220 ? -11.925 -15.258 22.885 1.00 67.94 220 GLU A CA 1
ATOM 1725 C C . GLU A 1 220 ? -12.037 -13.794 23.350 1.00 67.94 220 GLU A C 1
ATOM 1727 O O . GLU A 1 220 ? -13.140 -13.263 23.482 1.00 67.94 220 GLU A O 1
ATOM 1732 N N . HIS A 1 221 ? -10.905 -13.118 23.566 1.00 70.00 221 HIS A N 1
ATOM 1733 C CA . HIS A 1 221 ? -10.861 -11.726 24.013 1.00 70.00 221 HIS A CA 1
ATOM 1734 C C . HIS A 1 221 ? -11.026 -10.698 22.884 1.00 70.00 221 HIS A C 1
ATOM 1736 O O . HIS A 1 221 ? -11.250 -9.523 23.182 1.00 70.00 221 HIS A O 1
ATOM 1742 N N . LEU A 1 222 ? -10.954 -11.109 21.609 1.00 85.44 222 LEU A N 1
ATOM 1743 C CA . LEU A 1 222 ? -11.193 -10.214 20.475 1.00 85.44 222 LEU A CA 1
ATOM 1744 C C . LEU A 1 222 ? -12.655 -10.275 20.026 1.00 85.44 222 LEU A C 1
ATOM 1746 O O . LEU A 1 222 ? -13.138 -11.278 19.501 1.00 85.44 222 LEU A O 1
ATOM 1750 N N . LYS A 1 223 ? -13.359 -9.153 20.165 1.00 90.81 223 LYS A N 1
ATOM 1751 C CA . LYS A 1 223 ? -14.694 -8.950 19.594 1.00 90.81 223 LYS A CA 1
ATOM 1752 C C . LYS A 1 223 ? -14.537 -8.198 18.282 1.00 90.81 223 LYS A C 1
ATOM 1754 O O . LYS A 1 223 ? -14.140 -7.033 18.279 1.00 90.81 223 LYS A O 1
ATOM 1759 N N . VAL A 1 224 ? -14.851 -8.860 17.172 1.00 92.75 224 VAL A N 1
ATOM 1760 C CA . VAL A 1 224 ? -14.630 -8.313 15.829 1.00 92.75 224 VAL A CA 1
ATOM 1761 C C . VAL A 1 224 ? -15.955 -8.064 15.124 1.00 92.75 224 VAL A C 1
ATOM 1763 O O . VAL A 1 224 ? -16.747 -8.984 14.920 1.00 92.75 224 VAL A O 1
ATOM 1766 N N . GLY A 1 225 ? -16.184 -6.814 14.731 1.00 94.31 225 GLY A N 1
ATOM 1767 C CA . GLY A 1 225 ? -17.290 -6.401 13.875 1.00 94.31 225 GLY A CA 1
ATOM 1768 C C . GLY A 1 225 ? -16.771 -5.936 12.520 1.00 94.31 225 GLY A C 1
ATOM 1769 O O . GLY A 1 225 ? -15.771 -5.227 12.447 1.00 94.31 225 GLY A O 1
ATOM 1770 N N . SER A 1 226 ? -17.455 -6.308 11.443 1.00 95.38 226 SER A N 1
ATOM 1771 C CA . SER A 1 226 ? -17.121 -5.873 10.087 1.00 95.38 226 SER A CA 1
ATOM 1772 C C . SER A 1 226 ? -18.367 -5.415 9.332 1.00 95.38 226 SER A C 1
ATOM 1774 O O . SER A 1 226 ? -19.490 -5.824 9.634 1.00 95.38 226 SER A O 1
ATOM 1776 N N . GLY A 1 227 ? -18.180 -4.525 8.360 1.00 94.44 227 GLY A N 1
ATOM 1777 C CA . GLY A 1 227 ? -19.263 -3.988 7.548 1.00 94.44 227 GLY A CA 1
ATOM 1778 C C . GLY A 1 227 ? -18.779 -3.501 6.190 1.00 94.44 227 GLY A C 1
ATOM 1779 O O . GLY A 1 227 ? -17.628 -3.098 6.029 1.00 94.44 227 GLY A O 1
ATOM 1780 N N . ARG A 1 228 ? -19.684 -3.528 5.210 1.00 93.06 228 ARG A N 1
ATOM 1781 C CA . ARG A 1 228 ? -19.438 -3.073 3.841 1.00 93.06 228 ARG A CA 1
ATOM 1782 C C . ARG A 1 228 ? -20.604 -2.224 3.356 1.00 93.06 228 ARG A C 1
ATOM 1784 O O . ARG A 1 228 ? -21.760 -2.604 3.517 1.00 93.06 228 ARG A O 1
ATOM 1791 N N . ALA A 1 229 ? -20.287 -1.107 2.719 1.00 91.69 229 ALA A N 1
ATOM 1792 C CA . ALA A 1 229 ? -21.225 -0.263 1.994 1.00 91.69 229 ALA A CA 1
ATOM 1793 C C . ALA A 1 229 ? -20.701 -0.025 0.572 1.00 91.69 229 ALA A C 1
ATOM 1795 O O . ALA A 1 229 ? -19.493 0.061 0.360 1.00 91.69 229 ALA A O 1
ATOM 1796 N N . CYS A 1 230 ? -21.600 0.076 -0.406 1.00 87.81 230 CYS A N 1
ATOM 1797 C CA . CYS A 1 230 ? -21.254 0.394 -1.789 1.00 87.81 230 CYS A CA 1
ATOM 1798 C C . CYS A 1 230 ? -22.191 1.482 -2.314 1.00 87.81 230 CYS A C 1
ATOM 1800 O O . CYS A 1 230 ? -23.406 1.395 -2.129 1.00 87.81 230 CYS A O 1
ATOM 1802 N N . CYS A 1 231 ? -21.623 2.501 -2.956 1.00 84.62 231 CYS A N 1
ATOM 1803 C CA . CYS A 1 231 ? -22.380 3.486 -3.715 1.00 84.62 231 CYS A CA 1
ATOM 1804 C C . CYS A 1 231 ? -22.483 3.018 -5.167 1.00 84.62 231 CYS A C 1
ATOM 1806 O O . CYS A 1 231 ? -21.473 2.951 -5.864 1.00 84.62 231 CYS A O 1
ATOM 1808 N N . THR A 1 232 ? -23.696 2.723 -5.631 1.00 77.00 232 THR A N 1
ATOM 1809 C CA . THR A 1 232 ? -23.942 2.210 -6.988 1.00 77.00 232 THR A CA 1
ATOM 1810 C C . THR A 1 232 ? -23.644 3.226 -8.088 1.00 77.00 232 THR A C 1
ATOM 1812 O O . THR A 1 232 ? -23.370 2.823 -9.208 1.00 77.00 232 THR A O 1
ATOM 1815 N N . GLU A 1 233 ? -23.688 4.529 -7.790 1.00 79.38 233 GLU A N 1
ATOM 1816 C CA . GLU A 1 233 ? -23.471 5.586 -8.791 1.00 79.38 233 GLU A CA 1
ATOM 1817 C C . GLU A 1 233 ? -21.999 5.716 -9.203 1.00 79.38 233 GLU A C 1
ATOM 1819 O O . GLU A 1 233 ? -21.703 5.907 -10.377 1.00 79.38 233 GLU A O 1
ATOM 1824 N N . ASN A 1 234 ? -21.080 5.576 -8.242 1.00 76.88 234 ASN A N 1
ATOM 1825 C CA . ASN A 1 234 ? -19.638 5.751 -8.459 1.00 76.88 234 ASN A CA 1
ATOM 1826 C C . ASN A 1 234 ? -18.843 4.452 -8.251 1.00 76.88 234 ASN A C 1
ATOM 1828 O O . ASN A 1 234 ? -17.617 4.491 -8.184 1.00 76.88 234 ASN A O 1
ATOM 1832 N N . GLU A 1 235 ? -19.543 3.329 -8.054 1.00 84.25 235 GLU A N 1
ATOM 1833 C CA . GLU A 1 235 ? -18.983 2.013 -7.712 1.00 84.25 235 GLU A CA 1
ATOM 1834 C C . GLU A 1 235 ? -17.962 2.047 -6.559 1.00 84.25 235 GLU A C 1
ATOM 1836 O O . GLU A 1 235 ? -17.053 1.219 -6.467 1.00 84.25 235 GLU A O 1
ATOM 1841 N N . LEU A 1 236 ? -18.096 3.030 -5.665 1.00 89.44 236 LEU A N 1
ATOM 1842 C CA . LEU A 1 236 ? -17.194 3.219 -4.541 1.00 89.44 236 LEU A CA 1
ATOM 1843 C C . LEU A 1 236 ? -17.621 2.304 -3.400 1.00 89.44 236 LEU A C 1
ATOM 1845 O O . LEU A 1 236 ? -18.735 2.412 -2.878 1.00 89.44 236 LEU A O 1
ATOM 1849 N N . VAL A 1 237 ? -16.707 1.443 -2.980 1.00 91.81 237 VAL A N 1
ATOM 1850 C CA . VAL A 1 237 ? -16.860 0.556 -1.833 1.00 91.81 237 VAL A CA 1
ATOM 1851 C C . VAL A 1 237 ? -16.204 1.199 -0.615 1.00 91.81 237 VAL A C 1
ATOM 1853 O O . VAL A 1 237 ? -15.150 1.831 -0.712 1.00 91.81 237 VAL A O 1
ATOM 1856 N N . MET A 1 238 ? -16.846 1.038 0.538 1.00 94.06 238 MET A N 1
ATOM 1857 C CA . MET A 1 238 ? -16.295 1.315 1.858 1.00 94.06 238 MET A CA 1
ATOM 1858 C C . MET A 1 238 ? -16.437 0.058 2.711 1.00 94.06 238 MET A C 1
ATOM 1860 O O . MET A 1 238 ? -17.543 -0.435 2.929 1.00 94.06 238 MET A O 1
ATOM 1864 N N . GLU A 1 239 ? -15.319 -0.434 3.213 1.00 95.50 239 GLU A N 1
ATOM 1865 C CA . GLU A 1 239 ? -15.225 -1.535 4.161 1.00 95.50 239 GLU A CA 1
ATOM 1866 C C . GLU A 1 239 ? -14.721 -0.996 5.498 1.00 95.50 239 GLU A C 1
ATOM 1868 O O . GLU A 1 239 ? -13.867 -0.109 5.545 1.00 95.50 239 GLU A O 1
ATOM 1873 N N . ALA A 1 240 ? -15.279 -1.505 6.589 1.00 96.44 240 ALA A N 1
ATOM 1874 C CA . ALA A 1 240 ? -14.895 -1.128 7.938 1.00 96.44 240 ALA A CA 1
ATOM 1875 C C . ALA A 1 240 ? -14.766 -2.377 8.802 1.00 96.44 240 ALA A C 1
ATOM 1877 O O . ALA A 1 240 ? -15.633 -3.253 8.763 1.00 96.44 240 ALA A O 1
ATOM 1878 N N . VAL A 1 241 ? -13.708 -2.433 9.605 1.00 96.81 241 VAL A N 1
ATOM 1879 C CA . VAL A 1 241 ? -13.521 -3.458 10.633 1.00 96.81 241 VAL A CA 1
ATOM 1880 C C . VAL A 1 241 ? -13.215 -2.759 11.950 1.00 96.81 241 VAL A C 1
ATOM 1882 O O . VAL A 1 241 ? -12.360 -1.874 12.011 1.00 96.81 241 VAL A O 1
ATOM 1885 N N . ILE A 1 242 ? -13.941 -3.146 12.994 1.00 95.62 242 ILE A N 1
ATOM 1886 C CA . ILE A 1 242 ? -13.750 -2.689 14.367 1.00 95.62 242 ILE A CA 1
ATOM 1887 C C . ILE A 1 242 ? -13.384 -3.910 15.197 1.00 95.62 242 ILE A C 1
ATOM 1889 O O . ILE A 1 242 ? -14.114 -4.901 15.205 1.00 95.62 242 ILE A O 1
ATOM 1893 N N . VAL A 1 243 ? -12.268 -3.825 15.907 1.00 93.19 243 VAL A N 1
ATOM 1894 C CA . VAL A 1 243 ? -11.834 -4.853 16.852 1.00 93.19 243 VAL A CA 1
ATOM 1895 C C . VAL A 1 243 ? -11.823 -4.234 18.237 1.00 93.19 243 VAL A C 1
ATOM 1897 O O . VAL A 1 243 ? -11.265 -3.154 18.435 1.00 93.19 243 VAL A O 1
ATOM 1900 N N . ILE A 1 244 ? -12.457 -4.909 19.187 1.00 90.44 244 ILE A N 1
ATOM 1901 C CA . ILE A 1 244 ? -12.420 -4.558 20.602 1.00 90.44 244 ILE A CA 1
ATOM 1902 C C . ILE A 1 244 ? -11.701 -5.680 21.334 1.00 90.44 244 ILE A C 1
ATOM 1904 O O . ILE A 1 244 ? -12.040 -6.848 21.150 1.00 90.44 244 ILE A O 1
ATOM 1908 N N . SER A 1 245 ? -10.720 -5.319 22.149 1.00 86.81 245 SER A N 1
ATOM 1909 C CA . SER A 1 245 ? -9.960 -6.249 22.973 1.00 86.81 245 SER A CA 1
ATOM 1910 C C . SER A 1 245 ? -10.036 -5.841 24.430 1.00 86.81 245 SER A C 1
ATOM 1912 O O . SER A 1 245 ? -9.781 -4.682 24.748 1.00 86.81 245 SER A O 1
ATOM 1914 N N . ASP A 1 246 ? -10.282 -6.805 25.307 1.00 80.94 246 ASP A N 1
ATOM 1915 C CA . ASP A 1 246 ? -10.192 -6.625 26.754 1.00 80.94 246 ASP A CA 1
ATOM 1916 C C . ASP A 1 246 ? -8.847 -7.232 27.216 1.00 80.94 246 ASP A C 1
ATOM 1918 O O . ASP A 1 246 ? -8.694 -8.450 27.250 1.00 80.94 246 ASP A O 1
ATOM 1922 N N . ILE A 1 247 ? -7.830 -6.393 27.461 1.00 73.38 247 ILE A N 1
ATOM 1923 C CA . ILE A 1 247 ? -6.460 -6.802 27.834 1.00 73.38 247 ILE A CA 1
ATOM 1924 C C . ILE A 1 247 ? -6.252 -6.534 29.328 1.00 73.38 247 ILE A C 1
ATOM 1926 O O . ILE A 1 247 ? -6.314 -5.386 29.775 1.00 73.38 247 ILE A O 1
ATOM 1930 N N . SER A 1 248 ? -5.968 -7.582 30.107 1.00 62.44 248 SER A N 1
ATOM 1931 C CA . SER A 1 248 ? -5.709 -7.456 31.546 1.00 62.44 248 SER A CA 1
ATOM 1932 C C . SER A 1 248 ? -4.429 -6.669 31.823 1.00 62.44 248 SER A C 1
ATOM 1934 O O . SER A 1 248 ? -3.395 -6.897 31.200 1.00 62.44 248 SER A O 1
ATOM 1936 N N . LYS A 1 249 ? -4.475 -5.771 32.808 1.00 57.09 249 LYS A N 1
ATOM 1937 C CA . LYS A 1 249 ? -3.349 -4.892 33.153 1.00 57.09 249 LYS A CA 1
ATOM 1938 C C . LYS A 1 249 ? -2.188 -5.560 33.870 1.00 57.09 249 LYS A C 1
ATOM 1940 O O . LYS A 1 249 ? -1.093 -5.004 33.838 1.00 57.09 249 LYS A O 1
ATOM 1945 N N . ASP A 1 250 ? -2.431 -6.687 34.526 1.00 55.06 250 ASP A N 1
ATOM 1946 C CA . ASP A 1 250 ? -1.504 -7.210 35.530 1.00 55.06 250 ASP A CA 1
ATOM 1947 C C . ASP A 1 250 ? -0.192 -7.770 34.935 1.00 55.06 250 ASP A C 1
ATOM 1949 O O . ASP A 1 250 ? 0.762 -7.942 35.684 1.00 55.06 250 ASP A O 1
ATOM 1953 N N . ASP A 1 251 ? -0.089 -7.924 33.603 1.00 50.62 251 ASP A N 1
ATOM 1954 C CA . ASP A 1 251 ? 1.082 -8.498 32.906 1.00 50.62 251 ASP A CA 1
ATOM 1955 C C . ASP A 1 251 ? 1.656 -7.640 31.749 1.00 50.62 251 ASP A C 1
ATOM 1957 O O . ASP A 1 251 ? 2.522 -8.095 30.993 1.00 50.62 251 ASP A O 1
ATOM 1961 N N . ASN A 1 252 ? 1.219 -6.385 31.570 1.00 53.38 252 ASN A N 1
ATOM 1962 C CA . ASN A 1 252 ? 1.548 -5.613 30.359 1.00 53.38 252 ASN A CA 1
ATOM 1963 C C . ASN A 1 252 ? 2.984 -5.049 30.342 1.00 53.38 252 ASN A C 1
ATOM 1965 O O . ASN A 1 252 ? 3.222 -3.862 30.567 1.00 53.38 252 ASN A O 1
ATOM 1969 N N . THR A 1 253 ? 3.946 -5.893 29.972 1.00 58.56 253 THR A N 1
ATOM 1970 C CA . THR A 1 253 ? 5.270 -5.463 29.479 1.00 58.56 253 THR A CA 1
ATOM 1971 C C . THR A 1 253 ? 5.207 -4.890 28.055 1.00 58.56 253 THR A C 1
ATOM 1973 O O . THR A 1 253 ? 6.114 -4.174 27.631 1.00 58.56 253 THR A O 1
ATOM 1976 N N . CYS A 1 254 ? 4.125 -5.156 27.316 1.00 66.69 254 CYS A N 1
ATOM 1977 C CA . CYS A 1 254 ? 3.907 -4.667 25.958 1.00 66.69 254 CYS A CA 1
ATOM 1978 C C . CYS A 1 254 ? 3.161 -3.323 25.980 1.00 66.69 254 CYS A C 1
ATOM 1980 O O . CYS A 1 254 ? 1.933 -3.262 26.043 1.00 66.69 254 CYS A O 1
ATOM 1982 N N . LEU A 1 255 ? 3.919 -2.226 25.954 1.00 58.25 255 LEU A N 1
ATOM 1983 C CA . LEU A 1 255 ? 3.376 -0.868 25.893 1.00 58.25 255 LEU A CA 1
ATOM 1984 C C . LEU A 1 255 ? 2.813 -0.552 24.498 1.00 58.25 255 LEU A C 1
ATOM 1986 O O . LEU A 1 255 ? 3.434 -0.852 23.480 1.00 58.25 255 LEU A O 1
ATOM 1990 N N . ARG A 1 256 ? 1.649 0.107 24.453 1.00 60.50 256 ARG A N 1
ATOM 1991 C CA . ARG A 1 256 ? 1.102 0.719 23.232 1.00 60.50 256 ARG A CA 1
ATOM 1992 C C . ARG A 1 256 ? 1.730 2.085 22.983 1.00 60.50 256 ARG A C 1
ATOM 1994 O O . ARG A 1 256 ? 1.819 2.894 23.900 1.00 60.50 256 ARG A O 1
ATOM 2001 N N . GLU A 1 257 ? 2.011 2.388 21.718 1.00 57.66 257 GLU A N 1
ATOM 2002 C CA . GLU A 1 257 ? 2.453 3.723 21.292 1.00 57.66 257 GLU A CA 1
ATOM 2003 C C . GLU A 1 257 ? 1.359 4.798 21.452 1.00 57.66 257 GLU A C 1
ATOM 2005 O O . GLU A 1 257 ? 1.669 5.955 21.719 1.00 57.66 257 GLU A O 1
ATOM 2010 N N . SER A 1 258 ? 0.071 4.438 21.332 1.00 55.16 258 SER A N 1
ATOM 2011 C CA . SER A 1 258 ? -1.045 5.408 21.296 1.00 55.16 258 SER A CA 1
ATOM 2012 C C . SER A 1 258 ? -1.846 5.561 22.601 1.00 55.16 258 SER A C 1
ATOM 2014 O O . SER A 1 258 ? -2.828 6.306 22.624 1.00 55.16 258 SER A O 1
ATOM 2016 N N . GLY A 1 259 ? -1.453 4.883 23.686 1.00 67.06 259 GLY A N 1
ATOM 2017 C CA . GLY A 1 259 ? -2.141 4.955 24.986 1.00 67.06 259 GLY A CA 1
ATOM 2018 C C . GLY A 1 259 ? -3.641 4.619 24.916 1.00 67.06 259 GLY A C 1
ATOM 2019 O O . GLY A 1 259 ? -4.030 3.665 24.244 1.00 67.06 259 GLY A O 1
ATOM 2020 N N . ASP A 1 260 ? -4.472 5.432 25.580 1.00 72.56 260 ASP A N 1
ATOM 2021 C CA . ASP A 1 260 ? -5.932 5.247 25.714 1.00 72.56 260 ASP A CA 1
ATOM 2022 C C . ASP A 1 260 ? -6.734 5.684 24.462 1.00 72.56 260 ASP A C 1
ATOM 2024 O O . ASP A 1 260 ? -7.969 5.675 24.463 1.00 72.56 260 ASP A O 1
ATOM 2028 N N . LYS A 1 261 ? -6.056 6.115 23.386 1.00 85.44 261 LYS A N 1
ATOM 2029 C CA . LYS A 1 261 ? -6.705 6.579 22.149 1.00 85.44 261 LYS A CA 1
ATOM 2030 C C . LYS A 1 261 ? -6.890 5.437 21.156 1.00 85.44 261 LYS A C 1
ATOM 2032 O O . LYS A 1 261 ? -6.046 4.550 21.021 1.00 85.44 261 LYS A O 1
ATOM 2037 N N . THR A 1 262 ? -7.965 5.510 20.379 1.00 89.06 262 THR A N 1
ATOM 2038 C CA . THR A 1 262 ? -8.190 4.596 19.255 1.00 89.06 262 THR A CA 1
ATOM 2039 C C . THR A 1 262 ? -7.553 5.144 17.994 1.00 89.06 262 THR A C 1
ATOM 2041 O O . THR A 1 262 ? -7.975 6.180 17.481 1.00 89.06 262 THR A O 1
ATOM 2044 N N . GLU A 1 263 ? -6.567 4.421 17.472 1.00 88.81 263 GLU A N 1
ATOM 2045 C CA . GLU A 1 263 ? -6.023 4.660 16.141 1.00 88.81 263 GLU A CA 1
ATOM 2046 C C . GLU A 1 263 ? -6.982 4.122 15.070 1.00 88.81 263 GLU A C 1
ATOM 2048 O O . GLU A 1 263 ? -7.442 2.977 15.132 1.00 88.81 263 GLU A O 1
ATOM 2053 N N . VAL A 1 264 ? -7.278 4.968 14.083 1.00 92.88 264 VAL A N 1
ATOM 2054 C CA . VAL A 1 264 ? -8.059 4.627 12.895 1.00 92.88 264 VAL A CA 1
ATOM 2055 C C . VAL A 1 264 ? -7.130 4.600 11.696 1.00 92.88 264 VAL A C 1
ATOM 2057 O O . VAL A 1 264 ? -6.655 5.646 11.235 1.00 92.88 264 VAL A O 1
ATOM 2060 N N . LEU A 1 265 ? -6.915 3.398 11.172 1.00 93.75 265 LEU A N 1
ATOM 2061 C CA . LEU A 1 265 ? -6.184 3.186 9.932 1.00 93.75 265 LEU A CA 1
ATOM 2062 C C . LEU A 1 265 ? -7.119 3.384 8.741 1.00 93.75 265 LEU A C 1
ATOM 2064 O O . LEU A 1 265 ? -8.279 2.971 8.763 1.00 93.75 265 LEU A O 1
ATOM 2068 N N . TYR A 1 266 ? -6.609 4.009 7.685 1.00 94.69 266 TYR A N 1
ATOM 2069 C CA . TYR A 1 266 ? -7.376 4.262 6.476 1.00 94.69 266 TYR A CA 1
ATOM 2070 C C . TYR A 1 266 ? -6.599 3.818 5.239 1.00 94.69 266 TYR A C 1
ATOM 2072 O O . TYR A 1 266 ? -5.437 4.179 5.044 1.00 94.69 266 TYR A O 1
ATOM 2080 N N . PHE A 1 267 ? -7.269 3.049 4.389 1.00 94.88 267 PHE A N 1
ATOM 2081 C CA . PHE A 1 267 ? -6.771 2.615 3.097 1.00 94.88 267 PHE A CA 1
ATOM 2082 C C . PHE A 1 267 ? -7.617 3.229 1.994 1.00 94.88 267 PHE A C 1
ATOM 2084 O O . PHE A 1 267 ? -8.847 3.169 2.028 1.00 94.88 267 PHE A O 1
ATOM 2091 N N . LYS A 1 268 ? -6.953 3.781 0.983 1.00 93.25 268 LYS A N 1
ATOM 2092 C CA . LYS A 1 268 ? -7.578 4.213 -0.262 1.00 93.25 268 LYS A CA 1
ATOM 2093 C C . LYS A 1 268 ? -6.992 3.419 -1.415 1.00 93.25 268 LYS A C 1
ATOM 2095 O O . LYS A 1 268 ? -5.776 3.384 -1.558 1.00 93.25 268 LYS A O 1
ATOM 2100 N N . ASP A 1 269 ? -7.847 2.780 -2.209 1.00 91.38 269 ASP A N 1
ATOM 2101 C CA . ASP A 1 269 ? -7.458 2.010 -3.394 1.00 91.38 269 ASP A CA 1
ATOM 2102 C C . ASP A 1 269 ? -6.295 1.036 -3.097 1.00 91.38 269 ASP A C 1
ATOM 2104 O O . ASP A 1 269 ? -5.347 0.909 -3.864 1.00 91.38 269 ASP A O 1
ATOM 2108 N N . PHE A 1 270 ? -6.373 0.334 -1.956 1.00 92.25 270 PHE A N 1
ATOM 2109 C CA . PHE A 1 270 ? -5.362 -0.621 -1.468 1.00 92.25 270 PHE A CA 1
ATOM 2110 C C . PHE A 1 270 ? -3.990 0.001 -1.137 1.00 92.25 270 PHE A C 1
ATOM 2112 O O . PHE A 1 270 ? -2.969 -0.668 -1.255 1.00 92.25 270 PHE A O 1
ATOM 2119 N N . SER A 1 271 ? -3.962 1.265 -0.714 1.00 92.81 271 SER A N 1
ATOM 2120 C CA . SER A 1 271 ? -2.787 1.946 -0.158 1.00 92.81 271 SER A CA 1
ATOM 2121 C C . SER A 1 271 ? -3.132 2.589 1.186 1.00 92.81 271 SER A C 1
ATOM 2123 O O . SER A 1 271 ? -4.188 3.224 1.269 1.00 92.81 271 SER A O 1
ATOM 2125 N N . PRO A 1 272 ? -2.264 2.520 2.217 1.00 93.06 272 PRO A N 1
ATOM 2126 C CA . PRO A 1 272 ? -2.342 3.389 3.379 1.00 93.06 272 PRO A CA 1
ATOM 2127 C C . PRO A 1 272 ? -2.462 4.842 2.930 1.00 93.06 272 PRO A C 1
ATOM 2129 O O . PRO A 1 272 ? -1.756 5.287 2.020 1.00 93.06 272 PRO A O 1
ATOM 2132 N N . SER A 1 273 ? -3.387 5.572 3.536 1.00 91.31 273 SER A N 1
ATOM 2133 C CA . SER A 1 273 ? -3.661 6.956 3.184 1.00 91.31 273 SER A CA 1
ATOM 2134 C C . SER A 1 273 ? -4.149 7.717 4.402 1.00 91.31 2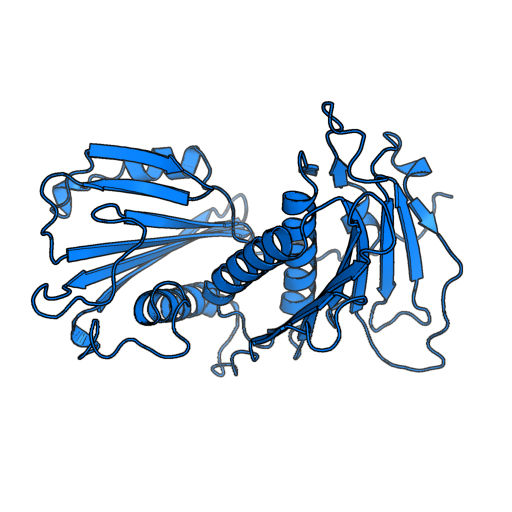73 SER A C 1
ATOM 2136 O O . SER A 1 273 ? -4.758 7.164 5.314 1.00 91.31 273 SER A O 1
ATOM 2138 N N . THR A 1 274 ? -3.966 9.028 4.360 1.00 90.31 274 THR A N 1
ATOM 2139 C CA . THR A 1 274 ? -4.614 9.942 5.290 1.00 90.31 274 THR A CA 1
ATOM 2140 C C . THR A 1 274 ? -6.131 9.833 5.162 1.00 90.31 274 THR A C 1
ATOM 2142 O O . THR A 1 274 ? -6.670 9.837 4.049 1.00 90.31 274 THR A O 1
ATOM 2145 N N . ILE A 1 275 ? -6.824 9.749 6.297 1.00 90.50 275 ILE A N 1
ATOM 2146 C CA . ILE A 1 275 ? -8.286 9.706 6.323 1.00 90.50 275 ILE A CA 1
ATOM 2147 C C . ILE A 1 275 ? -8.885 11.023 5.789 1.00 90.50 275 ILE A C 1
ATOM 2149 O O . ILE A 1 275 ? -8.481 12.111 6.220 1.00 90.50 275 ILE A O 1
ATOM 2153 N N . PRO A 1 276 ? -9.851 10.969 4.852 1.00 91.06 276 PRO A N 1
ATOM 2154 C CA . PRO A 1 276 ? -10.470 12.171 4.319 1.00 91.06 276 PRO A CA 1
ATOM 2155 C C . PRO A 1 276 ? -11.403 12.821 5.347 1.00 91.06 276 PRO A C 1
ATOM 2157 O O . PRO A 1 276 ? -12.036 12.159 6.174 1.00 91.06 276 PRO A O 1
ATOM 2160 N N . GLN A 1 277 ? -11.560 14.141 5.236 1.00 90.19 277 GLN A N 1
ATOM 2161 C CA . GLN A 1 277 ? -12.421 14.929 6.124 1.00 90.19 277 GLN A CA 1
ATOM 2162 C C . GLN A 1 277 ? -13.886 14.467 6.108 1.00 90.19 277 GLN A C 1
ATOM 2164 O O . GLN A 1 277 ? -14.574 14.571 7.121 1.00 90.19 277 GLN A O 1
ATOM 2169 N N . SER A 1 278 ? -14.375 13.938 4.983 1.00 90.44 278 SER A N 1
ATOM 2170 C CA . SER A 1 278 ? -15.713 13.342 4.885 1.00 90.44 278 SER A CA 1
ATOM 2171 C C . SER A 1 278 ? -15.868 12.136 5.816 1.00 90.44 278 SER A C 1
ATOM 2173 O O . SER A 1 278 ? -16.816 12.101 6.597 1.00 90.44 278 SER A O 1
ATOM 2175 N N . SER A 1 279 ? -14.911 11.204 5.809 1.00 91.50 279 SER A N 1
ATOM 2176 C CA . SER A 1 279 ? -14.905 10.043 6.709 1.00 91.50 279 SER A CA 1
ATOM 2177 C C . SER A 1 279 ? -14.752 10.460 8.172 1.00 91.50 279 SER A C 1
ATOM 2179 O O . SER A 1 279 ? -15.442 9.926 9.036 1.00 91.50 279 SER A O 1
ATOM 2181 N N . MET A 1 280 ? -13.934 11.477 8.468 1.00 90.62 280 MET A N 1
ATOM 2182 C CA . MET A 1 280 ? -13.853 12.042 9.822 1.00 90.62 280 MET A CA 1
ATOM 2183 C C . MET A 1 280 ? -15.189 12.624 10.297 1.00 90.62 280 MET A C 1
ATOM 2185 O O . MET A 1 280 ? -15.609 12.362 11.424 1.00 90.62 280 MET A O 1
ATOM 2189 N N . LYS A 1 281 ? -15.880 13.400 9.452 1.00 91.81 281 LYS A N 1
ATOM 2190 C CA . LYS A 1 281 ? -17.217 13.931 9.764 1.00 91.81 281 LYS A CA 1
ATOM 2191 C C . LYS A 1 281 ? -18.228 12.803 9.970 1.00 91.81 281 LYS A C 1
ATOM 2193 O O . LYS A 1 281 ? -19.004 12.867 10.920 1.00 91.81 281 LYS A O 1
ATOM 2198 N N . ALA A 1 282 ? -18.178 11.763 9.137 1.00 91.75 282 ALA A N 1
ATOM 2199 C CA . ALA A 1 282 ? -19.029 10.588 9.284 1.00 91.75 282 ALA A CA 1
ATOM 2200 C C . ALA A 1 282 ? -18.801 9.899 10.640 1.00 91.75 282 ALA A C 1
ATOM 2202 O O . ALA A 1 282 ? -19.766 9.679 11.369 1.00 91.75 282 ALA A O 1
ATOM 2203 N N . MET A 1 283 ? -17.548 9.673 11.050 1.00 91.31 283 MET A N 1
ATOM 2204 C CA . MET A 1 283 ? -17.235 9.104 12.371 1.00 91.31 283 MET A CA 1
ATOM 2205 C C . MET A 1 283 ? -17.732 9.975 13.532 1.00 91.31 283 MET A C 1
ATOM 2207 O O . MET A 1 283 ? -18.250 9.438 14.507 1.00 91.31 283 MET A O 1
ATOM 2211 N N . LYS A 1 284 ? -17.648 11.310 13.427 1.00 91.62 284 LYS A N 1
ATOM 2212 C CA . LYS A 1 284 ? -18.230 12.224 14.434 1.00 91.62 284 LYS A CA 1
ATOM 2213 C C . LYS A 1 284 ? -19.758 12.142 14.500 1.00 91.62 284 LYS A C 1
ATOM 2215 O O . LYS A 1 284 ? -20.329 12.403 15.550 1.00 91.62 284 LYS A O 1
ATOM 2220 N N . SER A 1 285 ? -20.414 11.808 13.388 1.00 92.38 285 SER A N 1
ATOM 2221 C CA . SER A 1 285 ? -21.880 11.738 13.297 1.00 92.38 285 SER A CA 1
ATOM 2222 C C . SER A 1 285 ? -22.481 10.427 13.818 1.00 92.38 285 SER A C 1
ATOM 2224 O O . SER A 1 285 ? -23.693 10.341 14.032 1.00 92.38 285 SER A O 1
ATOM 2226 N N . VAL A 1 286 ? -21.654 9.396 14.031 1.00 92.94 286 VAL A N 1
ATOM 2227 C CA . VAL A 1 286 ? -22.107 8.130 14.615 1.00 92.94 286 VAL A CA 1
ATOM 2228 C C . VAL A 1 286 ? -22.587 8.384 16.044 1.00 92.94 286 VAL A C 1
ATOM 2230 O O . VAL A 1 286 ? -21.914 9.019 16.852 1.00 92.94 286 VAL A O 1
ATOM 2233 N N . HIS A 1 287 ? -23.764 7.854 16.376 1.00 93.19 287 HIS A N 1
ATOM 2234 C CA . HIS A 1 287 ? -24.339 7.962 17.715 1.00 93.19 287 HIS A CA 1
ATOM 2235 C C . HIS A 1 287 ? -23.677 6.957 18.671 1.00 93.19 287 HIS A C 1
ATOM 2237 O O . HIS A 1 287 ? -24.337 6.040 19.157 1.00 93.19 287 HIS A O 1
ATOM 2243 N N . TRP A 1 288 ? -22.380 7.133 18.942 1.00 92.94 288 TRP A N 1
ATOM 2244 C CA . TRP A 1 288 ? -21.556 6.239 19.770 1.00 92.94 288 TRP A CA 1
ATOM 2245 C C . TRP A 1 288 ? -22.185 5.924 21.134 1.00 92.94 288 TRP A C 1
ATOM 2247 O O . TRP A 1 288 ? -22.110 4.790 21.599 1.00 92.94 288 TRP A O 1
ATOM 2257 N N . ARG A 1 289 ? -22.919 6.887 21.712 1.00 92.62 289 ARG A N 1
ATOM 2258 C CA . ARG A 1 289 ? -23.659 6.736 22.977 1.00 92.62 289 ARG A CA 1
ATOM 2259 C C . ARG A 1 289 ? -24.628 5.560 22.979 1.00 92.62 289 ARG A C 1
ATOM 2261 O O . ARG A 1 289 ? -24.786 4.905 24.003 1.00 92.62 289 ARG A O 1
ATOM 2268 N N . LYS A 1 290 ? -25.258 5.265 21.836 1.00 92.94 290 LYS A N 1
ATOM 2269 C CA . LYS A 1 290 ? -26.166 4.112 21.699 1.00 92.94 290 LYS A CA 1
ATOM 2270 C C . LYS A 1 290 ? -25.439 2.773 21.833 1.00 92.94 290 LYS A C 1
ATOM 2272 O O . LYS A 1 290 ? -26.077 1.777 22.142 1.00 92.94 290 LYS A O 1
ATOM 2277 N N . TYR A 1 291 ? -24.127 2.771 21.618 1.00 88.88 291 TYR A N 1
ATOM 2278 C CA . TYR A 1 291 ? -23.246 1.614 21.732 1.00 88.88 291 TYR A CA 1
ATOM 2279 C C . TYR A 1 291 ? -22.399 1.650 23.015 1.00 88.88 291 TYR A C 1
ATOM 2281 O O . TYR A 1 291 ? -21.440 0.898 23.131 1.00 88.88 291 TYR A O 1
ATOM 2289 N N . GLY A 1 292 ? -22.730 2.530 23.971 1.00 90.12 292 GLY A N 1
ATOM 2290 C CA . GLY A 1 292 ? -22.014 2.647 25.244 1.00 90.12 292 GLY A CA 1
ATOM 2291 C C . GLY A 1 292 ? -20.687 3.409 25.175 1.00 90.12 292 GLY A C 1
ATOM 2292 O O . GLY A 1 292 ? -19.928 3.368 26.136 1.00 90.12 292 GLY A O 1
ATOM 2293 N N . LEU A 1 293 ? -20.402 4.112 24.073 1.00 91.44 293 LEU A N 1
ATOM 2294 C CA . LEU A 1 293 ? -19.164 4.872 23.886 1.00 91.44 293 LEU A CA 1
ATOM 2295 C C . LEU A 1 293 ? -19.433 6.377 23.805 1.00 91.44 293 LEU A C 1
ATOM 2297 O O . LEU A 1 293 ? -20.341 6.833 23.111 1.00 91.44 293 LEU A O 1
ATOM 2301 N N . ASN A 1 294 ? -18.601 7.173 24.467 1.00 91.88 294 ASN A N 1
ATOM 2302 C CA . ASN A 1 294 ? -18.687 8.631 24.444 1.00 91.88 294 ASN A CA 1
ATOM 2303 C C . ASN A 1 294 ? -17.460 9.206 23.741 1.00 91.88 294 ASN A C 1
ATOM 2305 O O . ASN A 1 294 ? -16.369 9.194 24.294 1.00 91.88 294 ASN A O 1
ATOM 2309 N N . LEU A 1 295 ? -17.627 9.713 22.522 1.00 92.62 295 LEU A N 1
ATOM 2310 C CA . LEU A 1 295 ? -16.537 10.342 21.779 1.00 92.62 295 LEU A CA 1
ATOM 2311 C C . LEU A 1 295 ? -16.327 11.789 22.261 1.00 92.62 295 LEU A C 1
ATOM 2313 O O . LEU A 1 295 ? -17.242 12.607 22.157 1.00 92.62 295 LEU A O 1
ATOM 2317 N N . VAL A 1 296 ? -15.125 12.100 22.749 1.00 91.38 296 VAL A N 1
ATOM 2318 C CA . VAL A 1 296 ? -14.707 13.444 23.197 1.00 91.38 296 VAL A CA 1
ATOM 2319 C C . VAL A 1 296 ? -14.157 14.251 22.031 1.00 91.38 296 VAL A C 1
ATOM 2321 O O . VAL A 1 296 ? -14.505 15.416 21.840 1.00 91.38 296 VAL A O 1
ATOM 2324 N N . GLY A 1 297 ? -13.301 13.623 21.227 1.00 88.56 297 GLY A N 1
ATOM 2325 C CA . GLY A 1 297 ? -12.543 14.313 20.199 1.00 88.56 297 GLY A CA 1
ATOM 2326 C C . GLY A 1 297 ? -12.056 13.380 19.103 1.00 88.56 297 GLY A C 1
ATOM 2327 O O . GLY A 1 297 ? -11.933 12.171 19.285 1.00 88.56 297 GLY A O 1
ATOM 2328 N N . ILE A 1 298 ? -11.787 13.975 17.943 1.00 89.75 298 ILE A N 1
ATOM 2329 C CA . ILE A 1 298 ? -11.031 13.333 16.870 1.00 89.75 298 ILE A CA 1
ATOM 2330 C C . ILE A 1 298 ? -9.904 14.278 16.493 1.00 89.75 298 ILE A C 1
ATOM 2332 O O . ILE A 1 298 ? -10.177 15.408 16.071 1.00 89.75 298 ILE A O 1
ATOM 2336 N N . ALA A 1 299 ? -8.676 13.793 16.611 1.00 86.50 299 ALA A N 1
ATOM 2337 C CA . ALA A 1 299 ? -7.480 14.463 16.130 1.00 86.50 299 ALA A CA 1
ATOM 2338 C C . ALA A 1 299 ? -6.921 13.714 14.917 1.00 86.50 299 ALA A C 1
ATOM 2340 O O . ALA A 1 299 ? -7.143 12.515 14.751 1.00 86.50 299 ALA A O 1
ATOM 2341 N N . GLN A 1 300 ? -6.203 14.429 14.059 1.00 82.50 300 GLN A N 1
ATOM 2342 C CA . GLN A 1 300 ? -5.440 13.835 12.971 1.00 82.50 300 GLN A CA 1
ATOM 2343 C C . GLN A 1 300 ? -3.964 14.056 13.272 1.00 82.50 300 GLN A C 1
ATOM 2345 O O . GLN A 1 300 ? -3.544 15.198 13.453 1.00 82.50 300 GLN A O 1
ATOM 2350 N N . GLN A 1 301 ? -3.206 12.970 13.355 1.00 74.81 301 GLN A N 1
ATOM 2351 C CA . GLN A 1 301 ? -1.789 12.990 13.692 1.00 74.81 301 GLN A CA 1
ATOM 2352 C C . GLN A 1 301 ? -1.075 11.934 12.848 1.00 74.81 301 GLN A C 1
ATOM 2354 O O . GLN A 1 301 ? -1.554 10.808 12.738 1.00 74.81 301 GLN A O 1
ATOM 2359 N N . ASP A 1 302 ? 0.022 12.324 12.196 1.00 67.62 302 ASP A N 1
ATOM 2360 C CA . ASP A 1 302 ? 0.903 11.430 11.428 1.00 67.62 302 ASP A CA 1
ATOM 2361 C C . ASP A 1 302 ? 0.180 10.549 10.386 1.00 67.62 302 ASP A C 1
ATOM 2363 O O . ASP A 1 302 ? 0.519 9.393 10.145 1.00 67.62 302 ASP A O 1
ATOM 2367 N N . GLY A 1 303 ? -0.856 11.107 9.745 1.00 67.12 303 GLY A N 1
ATOM 2368 C CA . GLY A 1 303 ? -1.657 10.420 8.724 1.00 67.12 303 GLY A CA 1
ATOM 2369 C C . GLY A 1 303 ? -2.751 9.497 9.276 1.00 67.12 303 GLY A C 1
ATOM 2370 O O . GLY A 1 303 ? -3.616 9.070 8.510 1.00 67.12 303 GLY A O 1
ATOM 2371 N N . CYS A 1 304 ? -2.791 9.261 10.586 1.00 74.56 304 CYS A N 1
ATOM 2372 C CA . CYS A 1 304 ? -3.837 8.495 11.259 1.00 74.56 304 CYS A CA 1
ATOM 2373 C C . CYS A 1 304 ? -4.880 9.425 11.905 1.00 74.56 304 CYS A C 1
ATOM 2375 O O . CYS A 1 304 ? -4.604 10.586 12.226 1.00 74.56 304 CYS A O 1
ATOM 2377 N N . ALA A 1 305 ? -6.105 8.924 12.089 1.00 88.25 305 ALA A N 1
ATOM 2378 C CA . ALA A 1 305 ? -7.074 9.571 12.975 1.00 88.25 305 ALA A CA 1
ATOM 2379 C C . ALA A 1 305 ? -7.010 8.932 14.360 1.00 88.25 305 ALA A C 1
ATOM 2381 O O . ALA A 1 305 ? -7.002 7.712 14.480 1.00 88.25 305 ALA A O 1
ATOM 2382 N N . LEU A 1 306 ? -7.000 9.768 15.393 1.00 90.69 306 LEU A N 1
ATOM 2383 C CA . LEU A 1 306 ? -7.028 9.360 16.789 1.00 90.69 306 LEU A CA 1
ATOM 2384 C C . LEU A 1 306 ? -8.374 9.757 17.388 1.00 90.69 306 LEU A C 1
ATOM 2386 O O . LEU A 1 306 ? -8.740 10.936 17.370 1.00 90.69 306 LEU A O 1
ATOM 2390 N N . LEU A 1 307 ? -9.111 8.771 17.889 1.00 91.69 307 LEU A N 1
ATOM 2391 C CA . LEU A 1 307 ? -10.386 8.959 18.576 1.00 91.69 307 LEU A CA 1
ATOM 2392 C C . LEU A 1 307 ? -10.134 8.936 20.080 1.00 91.69 307 LEU A C 1
ATOM 2394 O O . LEU A 1 307 ? -9.508 8.013 20.604 1.00 91.69 307 LEU A O 1
ATOM 2398 N N . GLU A 1 308 ? -10.635 9.963 20.754 1.00 91.81 308 GLU A N 1
ATOM 2399 C CA . GLU A 1 308 ? -10.562 10.105 22.203 1.00 91.81 308 GLU A CA 1
ATOM 2400 C C . GLU A 1 308 ? -11.924 9.803 22.810 1.00 91.81 308 GLU A C 1
ATOM 2402 O O . GLU A 1 308 ? -12.938 10.388 22.416 1.00 91.81 308 GLU A O 1
ATOM 2407 N N . TRP A 1 309 ? -11.936 8.896 23.779 1.00 91.81 309 TRP A N 1
ATOM 2408 C CA . TRP A 1 309 ? -13.145 8.412 24.427 1.00 91.81 309 TRP A CA 1
ATOM 2409 C C . TRP A 1 309 ? -13.229 8.915 25.865 1.00 91.81 309 TRP A C 1
ATOM 2411 O O . TRP A 1 309 ? -12.232 8.988 26.579 1.00 91.81 309 TRP A O 1
ATOM 2421 N N . GLU A 1 310 ? -14.436 9.237 26.308 1.00 91.38 310 GLU A N 1
ATOM 2422 C CA . GLU A 1 310 ? -14.724 9.569 27.695 1.00 91.38 310 GLU A CA 1
ATOM 2423 C C . GLU A 1 310 ? -14.941 8.271 28.475 1.00 91.38 310 GLU A C 1
ATOM 2425 O O . GLU A 1 310 ? -15.782 7.455 28.097 1.00 91.38 310 GLU A O 1
ATOM 2430 N N . ASN A 1 311 ? -14.212 8.100 29.581 1.00 84.81 311 ASN A N 1
ATOM 2431 C CA . ASN A 1 311 ? -14.371 6.978 30.513 1.00 84.81 311 ASN A CA 1
ATOM 2432 C C . ASN A 1 311 ? -14.277 5.583 29.864 1.00 84.81 311 ASN A C 1
ATOM 2434 O O . ASN A 1 311 ? -14.917 4.646 30.345 1.00 84.81 311 ASN A O 1
ATOM 2438 N N . LEU A 1 312 ? -13.489 5.422 28.793 1.00 85.56 312 LEU A N 1
ATOM 2439 C CA . LEU A 1 312 ? -13.197 4.089 28.264 1.00 85.56 312 LEU A CA 1
ATOM 2440 C C . LEU A 1 312 ? -12.472 3.273 29.352 1.00 85.56 312 LEU A C 1
ATOM 2442 O O . LEU A 1 312 ? -11.517 3.787 29.947 1.00 85.56 312 LEU A O 1
ATOM 2446 N N . PRO A 1 313 ? -12.914 2.036 29.651 1.00 83.81 313 PRO A N 1
ATOM 2447 C CA . PRO A 1 313 ? -12.211 1.178 30.592 1.00 83.81 313 PRO A CA 1
ATOM 2448 C C . PRO A 1 313 ? -10.754 1.014 30.169 1.00 83.81 313 PRO A C 1
ATOM 2450 O O . PRO A 1 313 ? -10.454 0.819 28.996 1.00 83.81 313 PRO A O 1
ATOM 2453 N N . LYS A 1 314 ? -9.834 1.114 31.129 1.00 77.94 314 LYS A N 1
ATOM 2454 C CA . LYS A 1 314 ? -8.389 1.127 30.845 1.00 77.94 314 LYS A CA 1
ATOM 2455 C C . LYS A 1 314 ? -7.841 -0.228 30.365 1.00 77.94 314 LYS A C 1
ATOM 2457 O O . LYS A 1 314 ? -6.665 -0.327 30.039 1.00 77.94 314 LYS A O 1
ATOM 2462 N N . ASP A 1 315 ? -8.643 -1.275 30.457 1.00 78.69 315 ASP A N 1
ATOM 2463 C CA . ASP A 1 315 ? -8.413 -2.629 29.957 1.00 78.69 315 ASP A CA 1
ATOM 2464 C C . ASP A 1 315 ? -9.062 -2.856 28.582 1.00 78.69 315 ASP A C 1
ATOM 2466 O O . ASP A 1 315 ? -8.659 -3.761 27.854 1.00 78.69 315 ASP A O 1
ATOM 2470 N N . THR A 1 316 ? -9.997 -2.001 28.163 1.00 84.00 316 THR A N 1
ATOM 2471 C CA . THR A 1 316 ? -10.648 -2.096 26.856 1.00 84.00 316 THR A CA 1
ATOM 2472 C C . THR A 1 316 ? -9.910 -1.268 25.810 1.00 84.00 316 THR A C 1
ATOM 2474 O O . THR A 1 316 ? -9.702 -0.065 25.950 1.00 84.00 316 THR A O 1
ATOM 2477 N N . HIS A 1 317 ? -9.589 -1.909 24.694 1.00 86.44 317 HIS A N 1
ATOM 2478 C CA . HIS A 1 317 ? -8.917 -1.302 23.557 1.00 86.44 317 HIS A CA 1
ATOM 2479 C C . HIS A 1 317 ? -9.788 -1.425 22.317 1.00 86.44 317 HIS A C 1
ATOM 2481 O O . HIS A 1 317 ? -10.266 -2.510 21.996 1.00 86.44 317 HIS A O 1
ATOM 2487 N N . ILE A 1 318 ? -9.967 -0.318 21.598 1.00 90.88 318 ILE A N 1
ATOM 2488 C CA . ILE A 1 318 ? -10.743 -0.275 20.357 1.00 90.88 318 ILE A CA 1
ATOM 2489 C C . ILE A 1 318 ? -9.806 0.082 19.210 1.00 90.88 318 ILE A C 1
ATOM 2491 O O . ILE A 1 318 ? -9.028 1.035 19.305 1.00 90.88 318 ILE A O 1
ATOM 2495 N N . TYR A 1 319 ? -9.925 -0.670 18.125 1.00 91.69 319 TYR A N 1
ATOM 2496 C CA . TYR A 1 319 ? -9.139 -0.554 16.909 1.00 91.69 319 TYR A CA 1
ATOM 2497 C C . TYR A 1 319 ? -10.080 -0.456 15.723 1.00 91.69 319 TYR A C 1
ATOM 2499 O O . TYR A 1 319 ? -11.065 -1.195 15.657 1.00 91.69 319 TYR A O 1
ATOM 2507 N N . ILE A 1 320 ? -9.783 0.432 14.777 1.00 94.88 320 ILE A N 1
ATOM 2508 C CA . ILE A 1 320 ? -10.632 0.624 13.603 1.00 94.88 320 ILE A CA 1
ATOM 2509 C C . ILE A 1 320 ? -9.760 0.685 12.354 1.00 94.88 320 ILE A C 1
ATOM 2511 O O . ILE A 1 320 ? -8.775 1.420 12.306 1.00 94.88 320 ILE A O 1
ATOM 2515 N N . VAL A 1 321 ? -10.158 -0.049 11.320 1.00 95.81 321 VAL A N 1
ATOM 2516 C CA . VAL A 1 321 ? -9.624 0.118 9.969 1.00 95.81 321 VAL A CA 1
ATOM 2517 C C . VAL A 1 321 ? -10.759 0.383 8.995 1.00 95.81 321 VAL A C 1
ATOM 2519 O O . VAL A 1 321 ? -11.826 -0.229 9.066 1.00 95.81 321 VAL A O 1
ATOM 2522 N N . LEU A 1 322 ? -10.515 1.323 8.092 1.00 95.94 322 LEU A N 1
ATOM 2523 C CA . LEU A 1 322 ? -11.408 1.707 7.013 1.00 95.94 322 LEU A CA 1
ATOM 2524 C C . LEU A 1 322 ? -10.689 1.491 5.683 1.00 95.94 322 LEU A C 1
ATOM 2526 O O . LEU A 1 322 ? -9.531 1.882 5.535 1.00 95.94 322 LEU A O 1
ATOM 2530 N N . HIS A 1 323 ? -11.370 0.927 4.696 1.00 95.38 323 HIS A N 1
ATOM 2531 C CA . HIS A 1 323 ? -10.828 0.738 3.355 1.00 95.38 323 HIS A CA 1
ATOM 2532 C C . HIS A 1 323 ? -11.842 1.199 2.321 1.00 95.38 323 HIS A C 1
ATOM 2534 O O . HIS A 1 323 ? -12.937 0.657 2.216 1.00 95.38 323 HIS A O 1
ATOM 2540 N N . SER A 1 324 ? -11.473 2.222 1.555 1.00 94.12 324 SER A N 1
ATOM 2541 C CA . SER A 1 324 ? -12.274 2.722 0.449 1.00 94.12 324 SER A CA 1
ATOM 2542 C C . SER A 1 324 ? -11.588 2.445 -0.877 1.00 94.12 324 SER A C 1
ATOM 2544 O O . SER A 1 324 ? -10.396 2.717 -1.027 1.00 94.12 324 SER A O 1
ATOM 2546 N N . TYR A 1 325 ? -12.320 1.905 -1.841 1.00 91.81 325 TYR A N 1
ATOM 2547 C CA . TYR A 1 325 ? -11.783 1.588 -3.160 1.00 91.81 325 TYR A CA 1
ATOM 2548 C C . TYR A 1 325 ? -12.895 1.521 -4.202 1.00 91.81 325 TYR A C 1
ATOM 2550 O O . TYR A 1 325 ? -14.057 1.297 -3.868 1.00 91.81 325 TYR A O 1
ATOM 2558 N N . HIS A 1 326 ? -12.542 1.703 -5.469 1.00 87.44 326 HIS A N 1
ATOM 2559 C CA . HIS A 1 326 ? -13.478 1.489 -6.573 1.00 87.44 326 HIS A CA 1
ATOM 2560 C C . HIS A 1 326 ? -13.618 -0.009 -6.860 1.00 87.44 326 HIS A C 1
ATOM 2562 O O . HIS A 1 326 ? -12.615 -0.719 -6.967 1.00 87.44 326 HIS A O 1
ATOM 2568 N N . GLN A 1 327 ? -14.857 -0.494 -6.974 1.00 77.69 327 GLN A N 1
ATOM 2569 C CA . GLN A 1 327 ? -15.153 -1.911 -7.199 1.00 77.69 327 GLN A CA 1
ATOM 2570 C C . GLN A 1 327 ? -14.549 -2.416 -8.513 1.00 77.69 327 GLN A C 1
ATOM 2572 O O . GLN A 1 327 ? -14.042 -3.537 -8.570 1.00 77.69 327 GLN A O 1
ATOM 2577 N N . GLN A 1 328 ? -14.563 -1.573 -9.543 1.00 66.81 328 GLN A N 1
ATOM 2578 C CA . GLN A 1 328 ? -13.789 -1.763 -10.756 1.00 66.81 328 GLN A CA 1
ATOM 2579 C C . GLN A 1 328 ? -12.513 -0.934 -10.629 1.00 66.81 328 GLN A C 1
ATOM 2581 O O . GLN A 1 328 ? -12.547 0.297 -10.608 1.00 66.81 328 GLN A O 1
ATOM 2586 N N . TYR A 1 329 ? -11.364 -1.603 -10.528 1.00 54.28 329 TYR A N 1
ATOM 2587 C CA . TYR A 1 329 ? -10.108 -0.907 -10.779 1.00 54.28 329 TYR A CA 1
ATOM 2588 C C . TYR A 1 329 ? -10.134 -0.461 -12.244 1.00 54.28 329 TYR A C 1
ATOM 2590 O O . TYR A 1 329 ? -10.545 -1.280 -13.071 1.00 54.28 329 TYR A O 1
ATOM 2598 N N . PRO A 1 330 ? -9.735 0.775 -12.600 1.00 48.22 330 PRO A N 1
ATOM 2599 C CA . PRO A 1 330 ? -9.651 1.159 -13.998 1.00 48.22 330 PRO A CA 1
ATOM 2600 C C . PRO A 1 330 ? -8.648 0.227 -14.676 1.00 48.22 330 PRO A C 1
ATOM 2602 O O . PRO A 1 330 ? -7.434 0.398 -14.581 1.00 48.22 330 PRO A O 1
ATOM 2605 N N . VAL A 1 331 ? -9.168 -0.811 -15.328 1.00 41.03 331 VAL A N 1
ATOM 2606 C CA . VAL A 1 331 ? -8.413 -1.604 -16.277 1.00 41.03 331 VAL A CA 1
ATOM 2607 C C . VAL A 1 331 ? -8.069 -0.598 -17.354 1.00 41.03 331 VAL A C 1
ATOM 2609 O O . VAL A 1 331 ? -8.957 -0.069 -18.021 1.00 41.03 331 VAL A O 1
ATOM 2612 N N . SER A 1 332 ? -6.790 -0.276 -17.498 1.00 40.84 332 SER A N 1
ATOM 2613 C CA . SER A 1 332 ? -6.281 0.440 -18.658 1.00 40.84 332 SER A CA 1
ATOM 2614 C C . SER A 1 332 ? -6.415 -0.469 -19.887 1.00 40.84 332 SER A C 1
ATOM 2616 O O . SER A 1 332 ? -5.437 -0.915 -20.476 1.00 40.84 332 SER A O 1
ATOM 2618 N N . SER A 1 333 ? -7.651 -0.778 -20.280 1.00 32.12 333 SER A N 1
ATOM 2619 C CA . SER A 1 333 ? -7.975 -1.468 -21.524 1.00 32.12 333 SER A CA 1
ATOM 2620 C C . SER A 1 333 ? -7.806 -0.549 -22.735 1.00 32.12 333 SER A C 1
ATOM 2622 O O . SER A 1 333 ? -7.848 -1.015 -23.870 1.00 32.12 333 SER A O 1
ATOM 2624 N N . GLU A 1 334 ? -7.490 0.731 -22.536 1.00 34.97 334 GLU A N 1
ATOM 2625 C CA . GLU A 1 334 ? -6.988 1.579 -23.608 1.00 34.97 334 GLU A CA 1
ATOM 2626 C C . GLU A 1 334 ? -5.482 1.388 -23.808 1.00 34.97 334 GLU A C 1
ATOM 2628 O O . GLU A 1 334 ? -4.656 2.205 -23.381 1.00 34.97 334 GLU A O 1
ATOM 2633 N N . LYS A 1 335 ? -5.140 0.351 -24.578 1.00 37.75 335 LYS A N 1
ATOM 2634 C CA . LYS A 1 335 ? -4.015 0.439 -25.513 1.00 37.75 335 LYS A CA 1
ATOM 2635 C C . LYS A 1 335 ? -4.289 1.604 -26.472 1.00 37.75 335 LYS A C 1
ATOM 2637 O O . LYS A 1 335 ? -4.831 1.415 -27.551 1.00 37.75 335 LYS A O 1
ATOM 2642 N N . LEU A 1 336 ? -3.933 2.817 -26.066 1.00 33.69 336 LEU A N 1
ATOM 2643 C CA . LEU A 1 336 ? -3.797 3.959 -26.967 1.00 33.69 336 LEU A CA 1
ATOM 2644 C C . LEU A 1 336 ? -2.302 4.187 -27.171 1.00 33.69 336 LEU A C 1
ATOM 2646 O O . LEU A 1 336 ? -1.700 5.111 -26.633 1.00 33.69 336 LEU A O 1
ATOM 2650 N N . PHE A 1 337 ? -1.707 3.256 -27.910 1.00 37.94 337 PHE A N 1
ATOM 2651 C CA . PHE A 1 337 ? -0.529 3.529 -28.712 1.00 37.94 337 PHE A CA 1
ATOM 2652 C C . PHE A 1 337 ? -0.973 3.405 -30.161 1.00 37.94 337 PHE A C 1
ATOM 2654 O O . PHE A 1 337 ? -1.045 2.306 -30.692 1.00 37.94 337 PHE A O 1
ATOM 2661 N N . ASP A 1 338 ? -1.377 4.537 -30.725 1.00 36.56 338 ASP A N 1
ATOM 2662 C CA . ASP A 1 338 ? -0.880 5.008 -32.012 1.00 36.56 338 ASP A CA 1
ATOM 2663 C C . ASP A 1 338 ? -1.276 6.480 -32.192 1.00 36.56 338 ASP A C 1
ATOM 2665 O O . ASP A 1 338 ? -2.374 6.894 -31.826 1.00 36.56 338 ASP A O 1
ATOM 2669 N N . ALA A 1 339 ? -0.339 7.246 -32.753 1.00 33.25 339 ALA A N 1
ATOM 2670 C CA . ALA A 1 339 ? -0.403 8.667 -33.098 1.00 33.25 339 ALA A CA 1
ATOM 2671 C C . ALA A 1 339 ? -0.401 9.668 -31.925 1.00 33.25 339 ALA A C 1
ATOM 2673 O O . ALA A 1 339 ? -1.443 10.050 -31.404 1.00 33.25 339 ALA A O 1
ATOM 2674 N N . LEU A 1 340 ? 0.797 10.147 -31.567 1.00 32.09 340 LEU A N 1
ATOM 2675 C CA . LEU A 1 340 ? 1.151 11.579 -31.500 1.00 32.09 340 LEU A CA 1
ATOM 2676 C C . LEU A 1 340 ? 2.613 11.712 -31.029 1.00 32.09 340 LEU A C 1
ATOM 2678 O O . LEU A 1 340 ? 2.900 12.072 -29.886 1.00 32.09 340 LEU A O 1
ATOM 2682 N N . LEU A 1 341 ? 3.529 11.397 -31.944 1.00 35.31 341 LEU A N 1
ATOM 2683 C CA . LEU A 1 341 ? 4.824 12.064 -32.065 1.00 35.31 341 LEU A CA 1
ATOM 2684 C C . LEU A 1 341 ? 4.896 12.659 -33.467 1.00 35.31 341 LEU A C 1
ATOM 2686 O O . LEU A 1 341 ? 4.512 11.924 -34.407 1.00 35.31 341 LEU A O 1
#

Mean predicted aligned error: 8.49 Å

Secondary structure (DSSP, 8-state):
-EESSHHHHHHHHHHHHHHHHHTT-S-EEEEEEEEEE-SSSS-EEEEEEEE-SS---THHHHT-EE--SS--SSB--EEEEEEE-TT-SEEEEEEEETT-SSHHHHEEEEEEEE-TT----EEEEEEEEE--HHHHHHHHHHHHHHHGGG--BTEEEEEEEEETTSTT--EEEEE--BPPPSS-GGGTHHHHHHHHHHHHHHTTTTTSSS--TTT-SSGGGEEEEEEEEEETTTTEEEEEEEEEEE--GGG--S--TTTTSEEEEEEETTEE-PPPHHHHHHHHHS-GGGGT-EEEEEEEETTEEEEEEES--TTEEEEEEEEEEESS---------SS--